Protein AF-A0A7S3JET5-F1 (afdb_monomer_lite)

Radius of gyration: 26.66 Å; chains: 1; bounding box: 55×35×77 Å

Sequence (273 aa):
MTSTRSISLGINAGEMVQSQYISRFSVPYDATFTASIRLKLQDKFDSKLNFPVLVLFFDDDEWIQALHTGDCLKSKSLAKYELNSNLRGDGEWNNWETYEIPHVAKNQVWYVVVSDCAGVTHMAYPQLPYIDVEL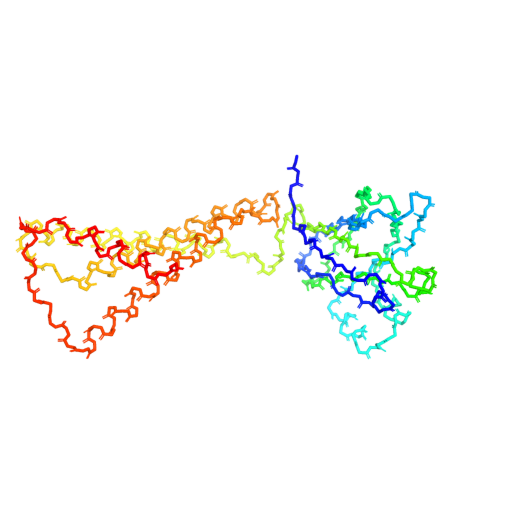HMLNSGSEFSHEEYGVMTLYIILFLVYVYFLATTSYKIIVSALRRDEIENAIVGCVFAIYMELLHIVAQIIHMILYSQNGKGFFLLDLISTVLQMNSQITIVGILILIAFGWEIIDVDFTKDNKFMFLGGAIIVFHTC

InterPro domains:
  IPR019336 GPR180/TMEM145, transmembrane domain [PF10192] (158-272)
  IPR047831 GPR180/TMEM145 [PTHR23252] (20-263)

Foldseek 3Di:
DFAALWQWDFAALLPQLDKAWRDKFKEAAFWKKKKKKKKFAQDQDDQVDKDWKKKFKAKPVLVVVLVVVRARVVNRVSGPDIDTDIYGNGRDIDDIDMDIDHGDRHTIMMIIIMHDNVCCSCVVCVPGGTMTMTMHMDINNWSDGPVCPCVLVVLVVVLVVLVVVLVVLVVVVVVCVVVVHFDFVLSVLLSQLSVLLNLLSVLVNQQVVQCRRNVRRDPVSNVSSVVSNVLSVVSNVVSVVCVVVVVPPDGDPCVPPPPVVVVVVVVSVVVVD

pLDDT: mean 86.75, std 15.63, range [27.48, 98.31]

Organism: NCBI:txid151035

Secondary structure (DSSP, 8-state):
------EEEEE-GGGTTSPEEEEEEEE-TT--EEEEEEEEESS---TT-EEEEEEEEE-HHHHHHHHHH--HHHHHHH-SEEEEEEEETTSPPPPPEEEEE---SS-EEEEEEEE-TT-HHHHH-TT---EEEEEEEEETTB---GGGTTHHHHHHHHHHHHHHHHHHHHHHHHHHHHHTPPPPHHHHHHHHHHHHHHHHHHHHHHHHHHHHHHSS--HHHHHHHHHHHHHHHHHHHHHHHHHHTT-------TTT-TTHHHHHHHHHHHH--

Structure (mmCIF, N/CA/C/O backbone):
data_AF-A0A7S3JET5-F1
#
_entry.id   AF-A0A7S3JET5-F1
#
loop_
_atom_site.group_PDB
_atom_site.id
_atom_site.type_symbol
_atom_site.label_atom_id
_atom_site.label_alt_id
_atom_site.label_comp_id
_atom_site.label_asym_id
_atom_site.label_entity_id
_atom_site.label_seq_id
_atom_site.pdbx_PDB_ins_code
_atom_site.Cartn_x
_atom_site.Cartn_y
_atom_site.Cartn_z
_atom_site.occupancy
_atom_site.B_iso_or_equiv
_atom_site.auth_seq_id
_atom_site.auth_comp_id
_atom_site.auth_asym_id
_atom_site.auth_atom_id
_atom_site.pdbx_PDB_model_num
ATOM 1 N N . MET A 1 1 ? 16.095 10.390 1.174 1.00 29.62 1 MET A N 1
ATOM 2 C CA . MET A 1 1 ? 15.558 9.018 1.278 1.00 29.62 1 MET A CA 1
ATOM 3 C C . MET A 1 1 ? 14.070 9.093 0.985 1.00 29.62 1 MET A C 1
ATOM 5 O O . MET A 1 1 ? 13.286 9.314 1.894 1.00 29.62 1 MET A O 1
ATOM 9 N N . THR A 1 2 ? 13.708 9.031 -0.291 1.00 30.17 2 THR A N 1
ATOM 10 C CA . THR A 1 2 ? 12.323 8.985 -0.770 1.00 30.17 2 THR A CA 1
ATOM 11 C C . THR A 1 2 ? 11.934 7.515 -0.839 1.00 30.17 2 THR A C 1
ATOM 13 O O . THR A 1 2 ? 12.385 6.784 -1.716 1.00 30.17 2 THR A O 1
ATOM 16 N N . SER A 1 3 ? 11.236 7.043 0.190 1.00 27.48 3 SER A N 1
ATOM 17 C CA . SER A 1 3 ? 10.494 5.790 0.082 1.00 27.48 3 SER A CA 1
ATOM 18 C C . SER A 1 3 ? 9.213 6.122 -0.670 1.00 27.48 3 SER A C 1
ATOM 20 O O . SER A 1 3 ? 8.733 7.240 -0.566 1.00 27.48 3 SER A O 1
ATOM 22 N N . THR A 1 4 ? 8.705 5.165 -1.424 1.00 36.84 4 THR A N 1
ATOM 23 C CA . THR A 1 4 ? 7.568 5.261 -2.352 1.00 36.84 4 THR A CA 1
ATOM 24 C C . THR A 1 4 ? 6.850 3.914 -2.307 1.00 36.84 4 THR A C 1
ATOM 26 O O . THR A 1 4 ? 7.380 3.010 -1.653 1.00 36.84 4 THR A O 1
ATOM 29 N N . ARG A 1 5 ? 5.720 3.700 -2.998 1.00 49.38 5 ARG A N 1
ATOM 30 C CA . ARG A 1 5 ? 5.072 2.377 -3.144 1.00 49.38 5 ARG A CA 1
ATOM 31 C C . ARG A 1 5 ? 5.916 1.408 -3.978 1.00 49.38 5 ARG A C 1
ATOM 33 O O . ARG A 1 5 ? 5.483 0.873 -4.985 1.00 49.38 5 ARG A O 1
ATOM 40 N N . SER A 1 6 ? 7.142 1.180 -3.525 1.00 53.44 6 SER A N 1
ATOM 41 C CA . SER A 1 6 ? 8.140 0.270 -4.041 1.00 53.44 6 SER A CA 1
ATOM 42 C C . SER A 1 6 ? 7.686 -1.126 -3.670 1.00 53.44 6 SER A C 1
ATOM 44 O O . SER A 1 6 ? 7.999 -1.687 -2.618 1.00 53.44 6 SER A O 1
ATOM 46 N N . ILE A 1 7 ? 6.859 -1.648 -4.560 1.00 63.88 7 ILE A N 1
ATOM 47 C CA . ILE A 1 7 ? 6.651 -3.074 -4.687 1.00 63.88 7 ILE A CA 1
ATOM 48 C C . ILE A 1 7 ? 7.975 -3.590 -5.223 1.00 63.88 7 ILE A C 1
ATOM 50 O O . ILE A 1 7 ? 8.349 -3.231 -6.333 1.00 63.88 7 ILE A O 1
ATOM 54 N N . SER A 1 8 ? 8.701 -4.328 -4.383 1.00 66.12 8 SER A N 1
ATOM 55 C CA . SER A 1 8 ? 9.851 -5.122 -4.802 1.00 66.12 8 SER A CA 1
ATOM 56 C C . SER A 1 8 ? 9.324 -6.512 -5.097 1.00 66.12 8 SER A C 1
ATOM 58 O O . SER A 1 8 ? 9.022 -7.260 -4.167 1.00 66.12 8 SER A O 1
ATOM 60 N N . LEU A 1 9 ? 9.144 -6.828 -6.374 1.00 76.31 9 LEU A N 1
ATOM 61 C CA . LEU A 1 9 ? 8.771 -8.174 -6.791 1.00 76.31 9 LEU A CA 1
ATOM 62 C C . LEU A 1 9 ? 10.011 -8.854 -7.359 1.00 76.31 9 LEU A C 1
ATOM 64 O O . LEU A 1 9 ? 10.606 -8.325 -8.295 1.00 76.31 9 LEU A O 1
ATOM 68 N N . GLY A 1 10 ? 10.376 -10.003 -6.790 1.00 74.38 10 GLY A N 1
ATOM 69 C CA . GLY A 1 10 ? 11.372 -10.897 -7.365 1.00 74.38 10 GLY A CA 1
ATOM 70 C C . GLY A 1 10 ? 10.721 -11.726 -8.465 1.00 74.38 10 GLY A C 1
ATOM 71 O O . GLY A 1 10 ? 9.940 -12.632 -8.182 1.00 74.38 10 GLY A O 1
ATOM 72 N N . ILE A 1 11 ? 11.019 -11.401 -9.715 1.00 79.38 11 ILE A N 1
ATOM 73 C CA . ILE A 1 11 ? 10.501 -12.092 -10.895 1.00 79.38 11 ILE A CA 1
ATOM 74 C C . ILE A 1 11 ? 11.506 -13.146 -11.338 1.00 79.38 11 ILE A C 1
ATOM 76 O O . ILE A 1 11 ? 12.681 -12.836 -11.526 1.00 79.38 11 ILE A O 1
ATOM 80 N N . ASN A 1 12 ? 11.059 -14.386 -11.545 1.00 79.75 12 ASN A N 1
ATOM 81 C CA . ASN A 1 12 ? 11.912 -15.399 -12.155 1.00 79.75 12 ASN A CA 1
ATOM 82 C C . ASN A 1 12 ? 12.162 -15.020 -13.620 1.00 79.75 12 ASN A C 1
ATOM 84 O O . ASN A 1 12 ? 11.263 -15.115 -14.457 1.00 79.75 12 ASN A O 1
ATOM 88 N N . ALA A 1 13 ? 13.391 -14.616 -13.937 1.00 73.38 13 ALA A N 1
ATOM 89 C CA . ALA A 1 13 ? 13.787 -14.241 -15.288 1.00 73.38 13 ALA A CA 1
ATOM 90 C C . ALA A 1 13 ? 13.574 -15.373 -16.309 1.00 73.38 13 ALA A C 1
ATOM 92 O O . ALA A 1 13 ? 13.287 -15.116 -17.478 1.00 73.38 13 ALA A O 1
ATOM 93 N N . GLY A 1 14 ? 13.648 -16.632 -15.863 1.00 65.81 14 GLY A N 1
ATOM 94 C CA . GLY A 1 14 ? 13.340 -17.798 -16.684 1.00 65.81 14 GLY A CA 1
ATOM 95 C C . GLY A 1 14 ? 11.873 -17.866 -17.127 1.00 65.81 14 GLY A C 1
ATOM 96 O O . GLY A 1 14 ? 11.584 -18.414 -18.183 1.00 65.81 14 GLY A O 1
ATOM 97 N N . GLU A 1 15 ? 10.948 -17.269 -16.379 1.00 74.88 15 GLU A N 1
ATOM 98 C CA . GLU A 1 15 ? 9.509 -17.276 -16.676 1.00 74.88 15 GLU A CA 1
ATOM 99 C C . GLU A 1 15 ? 9.034 -15.985 -17.369 1.00 74.88 15 GLU A C 1
ATOM 101 O O . GLU A 1 15 ? 7.860 -15.861 -17.714 1.00 74.88 15 GLU A O 1
ATOM 106 N N . MET A 1 16 ? 9.934 -15.027 -17.630 1.00 76.81 16 MET A N 1
ATOM 107 C CA . MET A 1 16 ? 9.612 -13.744 -18.284 1.00 76.81 16 MET A CA 1
ATOM 108 C C . MET A 1 16 ? 9.288 -13.841 -19.779 1.00 76.81 16 MET A C 1
ATOM 110 O O . MET A 1 16 ? 8.935 -12.836 -20.399 1.00 76.81 16 MET A O 1
ATOM 114 N N . VAL A 1 17 ? 9.369 -15.043 -20.363 1.00 73.19 17 VAL A N 1
ATOM 115 C CA . VAL A 1 17 ? 8.873 -15.316 -21.725 1.00 73.19 17 VAL A CA 1
ATOM 116 C C . VAL A 1 17 ? 7.386 -14.953 -21.838 1.00 73.19 17 VAL A C 1
ATOM 118 O O . VAL A 1 17 ? 6.901 -14.615 -22.918 1.00 73.19 17 VAL A O 1
ATOM 121 N N . GLN A 1 18 ? 6.666 -14.982 -20.714 1.00 83.50 18 GLN A N 1
ATOM 122 C CA . GLN A 1 18 ? 5.314 -14.458 -20.596 1.00 83.50 18 GLN A CA 1
ATOM 123 C C . GLN A 1 18 ? 5.303 -13.136 -19.827 1.00 83.50 18 GLN A C 1
ATOM 125 O O . GLN A 1 18 ? 6.095 -12.905 -18.915 1.00 83.50 18 GLN A O 1
ATOM 130 N N . SER A 1 19 ? 4.364 -12.271 -20.203 1.00 90.25 19 SER A N 1
ATOM 131 C CA . SER A 1 19 ? 4.021 -11.050 -19.481 1.00 90.25 19 SER A CA 1
ATOM 132 C C . SER A 1 19 ? 3.723 -11.347 -18.008 1.00 90.25 19 SER A C 1
ATOM 134 O O . SER A 1 19 ? 2.747 -12.030 -17.702 1.00 90.25 19 SER A O 1
ATOM 136 N N . GLN A 1 20 ? 4.533 -10.807 -17.098 1.00 92.81 20 GLN A N 1
ATOM 137 C CA . GLN A 1 20 ? 4.330 -10.935 -15.659 1.00 92.81 20 GLN A CA 1
ATOM 138 C C . GLN A 1 20 ? 3.723 -9.662 -15.081 1.00 92.81 20 GLN A C 1
ATOM 140 O O . GLN A 1 20 ? 4.261 -8.564 -15.235 1.00 92.81 20 GLN A O 1
ATOM 145 N N . TYR A 1 21 ? 2.589 -9.820 -14.405 1.00 94.00 21 TYR A N 1
ATOM 146 C CA . TYR A 1 21 ? 1.919 -8.736 -13.700 1.00 94.00 21 TYR A CA 1
ATOM 147 C C . TYR A 1 21 ? 2.745 -8.290 -12.487 1.00 94.00 21 TYR A C 1
ATOM 149 O O . TYR A 1 21 ? 3.114 -9.113 -11.652 1.00 94.00 21 TYR A O 1
ATOM 157 N N . ILE A 1 22 ? 2.999 -6.984 -12.378 1.00 93.31 22 ILE A N 1
ATOM 158 C CA . ILE A 1 22 ? 3.721 -6.393 -11.243 1.00 93.31 22 ILE A CA 1
ATOM 159 C C . ILE A 1 22 ? 2.743 -5.756 -10.267 1.00 93.31 22 ILE A C 1
ATOM 161 O O . ILE A 1 22 ? 2.761 -6.042 -9.072 1.00 93.31 22 ILE A O 1
ATOM 165 N N . SER A 1 23 ? 1.932 -4.824 -10.766 1.00 94.69 23 SER A N 1
ATOM 166 C CA . SER A 1 23 ? 1.066 -4.005 -9.928 1.00 94.69 23 SER A CA 1
ATOM 167 C C . SER A 1 23 ? -0.034 -3.340 -10.740 1.00 94.69 23 SER A C 1
ATOM 169 O O . SER A 1 23 ? 0.020 -3.273 -11.969 1.00 94.69 23 SER A O 1
ATOM 171 N N . ARG A 1 24 ? -1.012 -2.806 -10.014 1.00 95.12 24 ARG A N 1
ATOM 172 C CA . ARG A 1 24 ? -2.073 -1.960 -10.536 1.00 95.12 24 ARG A CA 1
ATOM 173 C C . ARG A 1 24 ? -2.158 -0.665 -9.740 1.00 95.12 24 ARG A C 1
ATOM 175 O O . ARG A 1 24 ? -1.898 -0.648 -8.530 1.00 95.12 24 ARG A O 1
ATOM 182 N N . PHE A 1 25 ? -2.571 0.402 -10.404 1.00 94.88 25 PHE A N 1
ATOM 183 C CA . PHE A 1 25 ? -2.721 1.712 -9.788 1.00 94.88 25 PHE A CA 1
ATOM 184 C C . PHE A 1 25 ? -3.890 2.466 -10.404 1.00 94.88 25 PHE A C 1
ATOM 186 O O . PHE A 1 25 ? -3.983 2.597 -11.621 1.00 94.88 25 PHE A O 1
ATOM 193 N N . SER A 1 26 ? -4.802 2.936 -9.559 1.00 95.31 26 SER A N 1
ATOM 194 C CA . SER A 1 26 ? -5.997 3.641 -10.006 1.00 95.31 26 SER A CA 1
ATOM 195 C C . SER A 1 26 ? -5.738 5.140 -10.018 1.00 95.31 26 SER A C 1
ATOM 197 O O . SER A 1 26 ? -5.200 5.690 -9.057 1.00 95.31 26 SER A O 1
ATOM 199 N N . VAL A 1 27 ? -6.120 5.805 -11.104 1.00 94.50 27 VAL A N 1
ATOM 200 C CA . VAL A 1 27 ? -5.913 7.238 -11.325 1.00 94.50 27 VAL A CA 1
ATOM 201 C C . VAL A 1 27 ? -7.279 7.897 -11.550 1.00 94.50 27 VAL A C 1
ATOM 203 O O . VAL A 1 27 ? -8.071 7.394 -12.356 1.00 94.50 27 VAL A O 1
ATOM 206 N N . PRO A 1 28 ? -7.598 8.995 -10.840 1.00 94.38 28 PRO A N 1
ATOM 207 C CA . PRO A 1 28 ? -8.841 9.719 -11.032 1.00 94.38 28 PRO A CA 1
ATOM 208 C C . PRO A 1 28 ? -8.842 10.500 -12.346 1.00 94.38 28 PRO A C 1
ATOM 210 O O . PRO A 1 28 ? -7.803 10.801 -12.933 1.00 94.38 28 PRO A O 1
ATOM 213 N N . TYR A 1 29 ? -10.043 10.874 -12.769 1.00 93.56 29 TYR A N 1
ATOM 214 C CA . TYR A 1 29 ? -10.284 11.811 -13.852 1.00 93.56 29 TYR A CA 1
ATOM 215 C C . TYR A 1 29 ? -9.488 13.107 -13.649 1.00 93.56 29 TYR A C 1
ATOM 217 O O . TYR A 1 29 ? -9.484 13.669 -12.553 1.00 93.56 29 TYR A O 1
ATOM 225 N N . ASP A 1 30 ? -8.867 13.584 -14.729 1.00 91.31 30 ASP A N 1
ATOM 226 C CA . ASP A 1 30 ? -8.136 14.857 -14.798 1.00 91.31 30 ASP A CA 1
ATOM 227 C C . ASP A 1 30 ? -6.894 14.961 -13.894 1.00 91.31 30 ASP A C 1
ATOM 229 O O . ASP A 1 30 ? -6.390 16.049 -13.621 1.00 91.31 30 ASP A O 1
ATOM 233 N N . ALA A 1 31 ? -6.350 13.825 -13.459 1.00 91.56 31 ALA A N 1
ATOM 234 C CA . ALA A 1 31 ? -5.064 13.790 -12.782 1.00 91.56 31 ALA A CA 1
ATOM 235 C C . ALA A 1 31 ? -3.914 13.413 -13.721 1.00 91.56 31 ALA A C 1
ATOM 237 O O . ALA A 1 31 ? -4.092 12.698 -14.713 1.00 91.56 31 ALA A O 1
ATOM 238 N N . THR A 1 32 ? -2.714 13.878 -13.371 1.00 90.75 32 THR A N 1
ATOM 239 C CA . THR A 1 32 ? -1.470 13.449 -14.008 1.00 90.75 32 THR A CA 1
ATOM 240 C C . THR A 1 32 ? -0.954 12.185 -13.332 1.00 90.75 32 THR A C 1
ATOM 242 O O . THR A 1 32 ? -0.915 12.092 -12.102 1.00 90.75 32 THR A O 1
ATOM 245 N N . PHE A 1 33 ? -0.566 11.198 -14.138 1.00 92.69 33 PHE A N 1
ATOM 246 C CA . PHE A 1 33 ? -0.011 9.942 -13.649 1.00 92.69 33 PHE A CA 1
ATOM 247 C C . PHE A 1 33 ? 1.478 9.887 -13.973 1.00 92.69 33 PHE A C 1
ATOM 249 O O . PHE A 1 33 ? 1.872 9.979 -15.133 1.00 92.69 33 PHE A O 1
ATOM 256 N N . THR A 1 34 ? 2.310 9.730 -12.951 1.00 94.62 34 THR A N 1
ATOM 257 C CA . THR A 1 34 ? 3.756 9.578 -13.122 1.00 94.62 34 THR A CA 1
ATOM 258 C C . THR A 1 34 ? 4.163 8.202 -12.627 1.00 94.62 34 THR A C 1
ATOM 260 O O . THR A 1 34 ? 3.944 7.875 -11.463 1.00 94.62 34 THR A O 1
ATOM 263 N N . ALA A 1 35 ? 4.785 7.406 -13.491 1.00 94.62 35 ALA A N 1
ATOM 264 C CA . ALA A 1 35 ? 5.343 6.109 -13.141 1.00 94.62 35 ALA A CA 1
ATOM 265 C C . ALA A 1 35 ? 6.865 6.163 -13.276 1.00 94.62 35 ALA A C 1
ATOM 267 O O . ALA A 1 35 ? 7.382 6.470 -14.342 1.00 94.62 35 ALA A O 1
ATOM 268 N N . SER A 1 36 ? 7.595 5.872 -12.206 1.00 94.88 36 SER A N 1
ATOM 269 C CA . SER A 1 36 ? 9.041 5.673 -12.241 1.00 94.88 36 SER A CA 1
ATOM 270 C C . SER A 1 36 ? 9.356 4.215 -11.959 1.00 94.88 36 SER A C 1
ATOM 272 O O . SER A 1 36 ? 8.770 3.617 -11.063 1.00 94.88 36 SER A O 1
ATOM 274 N N . ILE A 1 37 ? 10.271 3.622 -12.711 1.00 95.06 37 ILE A N 1
ATOM 275 C CA . ILE A 1 37 ? 10.677 2.234 -12.500 1.00 95.06 37 ILE A CA 1
ATOM 276 C C . ILE A 1 37 ? 12.195 2.128 -12.469 1.00 95.06 37 ILE A C 1
ATOM 278 O O . ILE A 1 37 ? 12.907 2.884 -13.133 1.00 95.06 37 ILE A O 1
ATOM 282 N N . ARG A 1 38 ? 12.693 1.178 -11.685 1.00 95.50 38 ARG A N 1
ATOM 283 C CA . ARG A 1 38 ? 14.069 0.698 -11.772 1.00 95.50 38 ARG A CA 1
ATOM 284 C C . ARG A 1 38 ? 14.103 -0.806 -11.569 1.00 95.50 38 ARG A C 1
ATOM 286 O O . ARG A 1 38 ? 13.238 -1.384 -10.914 1.00 95.50 38 ARG A O 1
ATOM 293 N N . LEU A 1 39 ? 15.125 -1.425 -12.134 1.00 95.19 39 LEU A N 1
ATOM 294 C CA . LEU A 1 39 ? 15.312 -2.868 -12.130 1.00 95.19 39 LEU A CA 1
ATOM 295 C C . LEU A 1 39 ? 16.684 -3.192 -11.541 1.00 95.19 39 LEU A C 1
ATOM 297 O O . LEU A 1 39 ? 17.621 -2.396 -11.673 1.00 95.19 39 LEU A O 1
ATOM 301 N N . LYS A 1 40 ? 16.794 -4.357 -10.908 1.00 94.56 40 LYS A N 1
ATOM 302 C CA . LYS A 1 40 ? 18.042 -4.913 -10.387 1.00 94.56 40 LYS A CA 1
ATOM 303 C C . LYS A 1 40 ? 18.000 -6.436 -10.474 1.00 94.56 40 LYS A C 1
ATOM 305 O O . LYS A 1 40 ? 16.961 -7.037 -10.239 1.00 94.56 40 LYS A O 1
ATOM 310 N N . LEU A 1 41 ? 19.129 -7.078 -10.761 1.00 93.62 41 LEU A N 1
ATOM 311 C CA . LEU A 1 41 ? 19.265 -8.522 -10.545 1.00 93.62 41 LEU A CA 1
ATOM 312 C C . LEU A 1 41 ? 19.556 -8.805 -9.071 1.00 93.62 41 LEU A C 1
ATOM 314 O O . LEU A 1 41 ? 20.409 -8.146 -8.469 1.00 93.62 41 LEU A O 1
ATOM 318 N N . GLN A 1 42 ? 18.861 -9.789 -8.501 1.00 91.31 42 GLN A N 1
ATOM 319 C CA . GLN A 1 42 ? 19.022 -10.173 -7.099 1.00 91.31 42 GLN A CA 1
ATOM 320 C C . GLN A 1 42 ? 20.480 -10.556 -6.802 1.00 91.31 42 GLN A C 1
ATOM 322 O O . GLN A 1 42 ? 21.064 -10.050 -5.840 1.00 91.31 42 GLN A O 1
ATOM 327 N N . ASP A 1 43 ? 21.071 -11.356 -7.694 1.00 92.44 43 ASP A N 1
ATOM 328 C CA . ASP A 1 43 ? 22.467 -11.781 -7.653 1.00 92.44 43 ASP A CA 1
ATOM 329 C C . ASP A 1 43 ? 23.250 -11.247 -8.856 1.00 92.44 43 ASP A C 1
ATOM 331 O O . ASP A 1 43 ? 22.754 -11.177 -9.984 1.00 92.44 43 ASP A O 1
ATOM 335 N N . LYS A 1 44 ? 24.519 -10.901 -8.624 1.00 93.06 44 LYS A N 1
ATOM 336 C CA . LYS A 1 44 ? 25.437 -10.491 -9.690 1.00 93.06 44 LYS A CA 1
ATOM 337 C C . LYS A 1 44 ? 25.680 -11.656 -10.650 1.00 93.06 44 LYS A C 1
ATOM 339 O O . LYS A 1 44 ? 26.084 -12.733 -10.217 1.00 93.06 44 LYS A O 1
ATOM 344 N N . PHE A 1 45 ? 25.517 -11.406 -11.948 1.00 90.75 45 PHE A N 1
ATOM 345 C CA . PHE A 1 45 ? 25.704 -12.408 -12.996 1.00 90.75 45 PHE A CA 1
ATOM 346 C C . PHE A 1 45 ? 26.955 -12.108 -13.838 1.00 90.75 45 PHE A C 1
ATOM 348 O O . PHE A 1 45 ? 28.016 -12.682 -13.601 1.00 90.75 45 PHE A O 1
ATOM 355 N N . ASP A 1 46 ? 26.879 -11.145 -14.759 1.00 92.81 46 ASP A N 1
ATOM 356 C CA . ASP A 1 46 ? 28.025 -10.621 -15.510 1.00 92.81 46 ASP A CA 1
ATOM 357 C C . ASP A 1 46 ? 27.845 -9.120 -15.739 1.00 92.81 46 ASP A C 1
ATOM 359 O O . ASP A 1 46 ? 26.946 -8.679 -16.449 1.00 92.81 46 ASP A O 1
ATOM 363 N N . SER A 1 47 ? 28.754 -8.324 -15.178 1.00 91.88 47 SER A N 1
ATOM 364 C CA . SER A 1 47 ? 28.745 -6.859 -15.267 1.00 91.88 47 SER A CA 1
ATOM 365 C C . SER A 1 47 ? 28.792 -6.287 -16.687 1.00 91.88 47 SER A C 1
ATOM 367 O O . SER A 1 47 ? 28.531 -5.102 -16.863 1.00 91.88 47 SER A O 1
ATOM 369 N N . LYS A 1 48 ? 29.173 -7.081 -17.696 1.00 92.69 48 LYS A N 1
ATOM 370 C CA . LYS A 1 48 ? 29.224 -6.628 -19.094 1.00 92.69 48 LYS A CA 1
ATOM 371 C C . LYS A 1 48 ? 27.914 -6.846 -19.845 1.00 92.69 48 LYS A C 1
ATOM 373 O O . LYS A 1 48 ? 27.770 -6.328 -20.952 1.00 92.69 48 LYS A O 1
ATOM 378 N N . LEU A 1 49 ? 26.993 -7.624 -19.281 1.00 90.69 49 LEU A N 1
ATOM 379 C CA . LEU A 1 49 ? 25.729 -7.946 -19.922 1.00 90.69 49 LEU A CA 1
ATOM 380 C C . LEU A 1 49 ? 24.670 -6.895 -19.603 1.00 90.69 49 LEU A C 1
ATOM 382 O O . LEU A 1 49 ? 24.529 -6.459 -18.461 1.00 90.69 49 LEU A O 1
ATOM 386 N N . ASN A 1 50 ? 23.914 -6.531 -20.637 1.00 92.00 50 ASN A N 1
ATOM 387 C CA . ASN A 1 50 ? 22.724 -5.699 -20.545 1.00 92.00 50 ASN A CA 1
ATOM 388 C C . ASN A 1 50 ? 21.579 -6.432 -21.242 1.00 92.00 50 ASN A C 1
ATOM 390 O O . ASN A 1 50 ? 21.718 -6.816 -22.407 1.00 92.00 50 ASN A O 1
ATOM 394 N N . PHE A 1 51 ? 20.467 -6.618 -20.540 1.00 88.75 51 PHE A N 1
ATOM 395 C CA . PHE A 1 51 ? 19.294 -7.321 -21.052 1.00 88.75 51 PHE A CA 1
ATOM 396 C C . PHE A 1 51 ? 18.174 -6.310 -21.307 1.00 88.75 51 PHE A C 1
ATOM 398 O O . PHE A 1 51 ? 17.834 -5.557 -20.392 1.00 88.75 51 PHE A O 1
ATOM 405 N N . PRO A 1 52 ? 17.596 -6.254 -22.516 1.00 91.75 52 PRO A N 1
ATOM 406 C CA . PRO A 1 52 ? 16.432 -5.418 -22.753 1.00 91.75 52 PRO A CA 1
ATOM 407 C C . PRO A 1 52 ? 15.226 -6.023 -22.027 1.00 91.75 52 PRO A C 1
ATOM 409 O O . PRO A 1 52 ? 14.849 -7.166 -22.277 1.00 91.75 52 PRO A O 1
ATOM 412 N N . VAL A 1 53 ? 14.620 -5.250 -21.132 1.00 93.06 53 VAL A N 1
ATOM 413 C CA . VAL A 1 53 ? 13.393 -5.597 -20.416 1.00 93.06 53 VAL A CA 1
ATOM 414 C C . VAL A 1 53 ? 12.303 -4.623 -20.838 1.00 93.06 53 VAL A C 1
ATOM 416 O O . VAL A 1 53 ? 12.487 -3.405 -20.796 1.00 93.06 53 VAL A O 1
ATOM 419 N N . LEU A 1 54 ? 11.160 -5.166 -21.249 1.00 95.25 54 LEU A N 1
ATOM 420 C CA . LEU A 1 54 ? 10.028 -4.378 -21.708 1.00 95.25 54 LEU A CA 1
ATOM 421 C C . LEU A 1 54 ? 8.993 -4.251 -20.594 1.00 95.25 54 LEU A C 1
ATOM 423 O O . LEU A 1 54 ? 8.407 -5.244 -20.158 1.00 95.25 54 LEU A O 1
ATOM 427 N N . VAL A 1 55 ? 8.749 -3.018 -20.166 1.00 95.75 55 VAL A N 1
ATOM 428 C CA . VAL A 1 55 ? 7.693 -2.661 -19.220 1.00 95.75 55 VAL A CA 1
ATOM 429 C C . VAL A 1 55 ? 6.508 -2.134 -20.024 1.00 95.75 55 VAL A C 1
ATOM 431 O O . VAL A 1 55 ? 6.653 -1.221 -20.836 1.00 95.75 55 VAL A O 1
ATOM 434 N N . LEU A 1 56 ? 5.342 -2.726 -19.815 1.00 96.69 56 LEU A N 1
ATOM 435 C CA . LEU A 1 56 ? 4.110 -2.434 -20.534 1.00 96.69 56 LEU A CA 1
ATOM 436 C C . LEU A 1 56 ? 3.076 -1.861 -19.569 1.00 96.69 56 LEU A C 1
ATOM 438 O O . LEU A 1 56 ? 2.889 -2.391 -18.470 1.00 96.69 56 LEU A O 1
ATOM 442 N N . PHE A 1 57 ? 2.395 -0.803 -20.003 1.00 96.56 57 PHE A N 1
ATOM 443 C CA . PHE A 1 57 ? 1.285 -0.192 -19.280 1.00 96.56 57 PHE A CA 1
ATOM 444 C C . PHE A 1 57 ? -0.007 -0.399 -20.063 1.00 96.56 57 PHE A C 1
ATOM 446 O O . PHE A 1 57 ? -0.122 0.024 -21.217 1.00 96.56 57 PHE A O 1
ATOM 453 N N . PHE A 1 58 ? -0.981 -1.014 -19.406 1.00 96.81 58 PHE A N 1
ATOM 454 C CA . PHE A 1 58 ? -2.310 -1.269 -19.947 1.00 96.81 58 PHE A CA 1
ATOM 455 C C . PHE A 1 58 ? -3.346 -0.468 -19.175 1.00 96.81 58 PHE A C 1
ATOM 457 O O . PHE A 1 58 ? -3.227 -0.329 -17.955 1.00 96.81 58 PHE A O 1
ATOM 464 N N . ASP A 1 59 ? -4.373 0.018 -19.866 1.00 95.75 59 ASP A N 1
ATOM 465 C CA . ASP A 1 59 ? -5.601 0.414 -19.182 1.00 95.75 59 ASP A CA 1
ATOM 466 C C . ASP A 1 59 ? -6.490 -0.810 -18.885 1.00 95.75 59 ASP A C 1
ATOM 468 O O . ASP A 1 59 ? -6.159 -1.942 -19.239 1.00 95.75 59 ASP A O 1
ATOM 472 N N . ASP A 1 60 ? -7.613 -0.593 -18.202 1.00 94.94 60 ASP A N 1
ATOM 473 C CA . ASP A 1 60 ? -8.513 -1.670 -17.770 1.00 94.94 60 ASP A CA 1
ATOM 474 C C . ASP A 1 60 ? -9.142 -2.455 -18.935 1.00 94.94 60 ASP A C 1
ATOM 476 O O . ASP A 1 60 ? -9.244 -3.682 -18.883 1.00 94.94 60 ASP A O 1
ATOM 480 N N . ASP A 1 61 ? -9.501 -1.770 -20.023 1.00 95.75 61 ASP A N 1
ATOM 481 C CA . ASP A 1 61 ? -10.168 -2.379 -21.177 1.00 95.75 61 ASP A CA 1
ATOM 482 C C . ASP A 1 61 ? -9.177 -3.229 -22.003 1.00 95.75 61 ASP A C 1
ATOM 484 O O . ASP A 1 61 ? -9.506 -4.320 -22.486 1.00 95.75 61 ASP A O 1
ATOM 488 N N . GLU A 1 62 ? -7.947 -2.741 -22.169 1.00 96.88 62 GLU A N 1
ATOM 489 C CA . GLU A 1 62 ? -6.870 -3.407 -22.906 1.00 96.88 62 GLU A CA 1
ATOM 490 C C . GLU A 1 62 ? -6.221 -4.527 -22.096 1.00 96.88 62 GLU A C 1
ATOM 492 O O . GLU A 1 62 ? -5.864 -5.562 -22.662 1.00 96.88 62 GLU A O 1
ATOM 497 N N . TRP A 1 63 ? -6.113 -4.375 -20.773 1.00 96.38 63 TRP A N 1
ATOM 498 C CA . TRP A 1 63 ? -5.553 -5.405 -19.901 1.00 96.38 63 TRP A CA 1
ATOM 499 C C . TRP A 1 63 ? -6.359 -6.705 -19.964 1.00 96.38 63 TRP A C 1
ATOM 501 O O . TRP A 1 63 ? -5.794 -7.793 -20.107 1.00 96.38 63 TRP A O 1
ATOM 511 N N . ILE A 1 64 ? -7.691 -6.604 -19.945 1.00 96.19 64 ILE A N 1
ATOM 512 C CA . ILE A 1 64 ? -8.573 -7.767 -20.090 1.00 96.19 64 ILE A CA 1
ATOM 513 C C . ILE A 1 64 ? -8.342 -8.450 -21.447 1.00 96.19 64 ILE A C 1
ATOM 515 O O . ILE A 1 64 ? -8.324 -9.678 -21.528 1.00 96.19 64 ILE A O 1
ATOM 519 N N . GLN A 1 65 ? -8.127 -7.691 -22.523 1.00 96.94 65 GLN A N 1
ATOM 520 C CA . GLN A 1 65 ? -7.840 -8.255 -23.849 1.00 96.94 65 GLN A CA 1
ATOM 521 C C . GLN A 1 65 ? -6.455 -8.914 -23.909 1.00 96.94 65 GLN A C 1
ATOM 523 O O . GLN A 1 65 ? -6.308 -10.006 -24.468 1.00 96.94 65 GLN A O 1
ATOM 528 N N . ALA A 1 66 ? -5.452 -8.292 -23.290 1.00 96.38 66 ALA A N 1
ATOM 529 C CA . ALA A 1 66 ? -4.094 -8.812 -23.194 1.00 96.38 66 ALA A CA 1
ATOM 530 C C . ALA A 1 66 ? -4.059 -10.165 -22.464 1.00 96.38 66 ALA A C 1
ATOM 532 O O . ALA A 1 66 ? -3.461 -11.118 -22.971 1.00 96.38 66 ALA A O 1
ATOM 533 N N . LEU A 1 67 ? -4.786 -10.290 -21.345 1.00 94.62 67 LEU A N 1
ATOM 534 C CA . LEU A 1 67 ? -4.923 -11.538 -20.585 1.00 94.62 67 LEU A CA 1
ATOM 535 C C . LEU A 1 67 ? -5.500 -12.689 -21.421 1.00 94.62 67 LEU A C 1
ATOM 537 O O . LEU A 1 67 ? -5.007 -13.813 -21.348 1.00 94.62 67 LEU A O 1
ATOM 541 N N . HIS A 1 68 ? -6.520 -12.420 -22.240 1.00 95.62 68 HIS A N 1
ATOM 542 C CA . HIS A 1 68 ? -7.147 -13.449 -23.078 1.00 95.62 68 HIS A CA 1
ATOM 543 C C . HIS A 1 68 ? -6.300 -13.860 -24.283 1.00 95.62 68 HIS A C 1
ATOM 545 O O . HIS A 1 68 ? -6.514 -14.929 -24.855 1.00 95.62 68 HIS A O 1
ATOM 551 N N . THR A 1 69 ? -5.358 -13.016 -24.699 1.00 95.19 69 THR A N 1
ATOM 552 C CA . THR A 1 69 ? -4.607 -13.246 -25.930 1.00 95.19 69 THR A CA 1
ATOM 553 C C . THR A 1 69 ? -3.551 -14.345 -25.775 1.00 95.19 69 THR A C 1
ATOM 555 O O . THR A 1 69 ? -3.297 -15.080 -26.729 1.00 95.19 69 THR A O 1
ATOM 558 N N . GLY A 1 70 ? -2.929 -14.464 -24.595 1.00 89.06 70 GLY A N 1
ATOM 559 C CA . GLY A 1 70 ? -1.918 -15.488 -24.281 1.00 89.06 70 GLY A CA 1
ATOM 560 C C . GLY A 1 70 ? -0.588 -15.384 -25.051 1.00 89.06 70 GLY A C 1
ATOM 561 O O . GLY A 1 70 ? 0.330 -16.155 -24.789 1.00 89.06 70 GLY A O 1
ATOM 562 N N . ASP A 1 71 ? -0.467 -14.440 -25.987 1.00 94.00 71 ASP A N 1
ATOM 563 C CA . ASP A 1 71 ? 0.717 -14.188 -26.816 1.00 94.00 71 ASP A CA 1
ATOM 564 C C . ASP A 1 71 ? 1.342 -12.841 -26.429 1.00 94.00 71 ASP A C 1
ATOM 566 O O . ASP A 1 71 ? 0.680 -11.801 -26.495 1.00 94.00 71 ASP A O 1
ATOM 570 N N . CYS A 1 72 ? 2.622 -12.859 -26.046 1.00 93.75 72 CYS A N 1
ATOM 571 C CA . CYS A 1 72 ? 3.351 -11.679 -25.580 1.00 93.75 72 CYS A CA 1
ATOM 572 C C . CYS A 1 72 ? 3.415 -10.579 -26.645 1.00 93.75 72 CYS A C 1
ATOM 574 O O . CYS A 1 72 ? 3.214 -9.412 -26.326 1.00 93.75 72 CYS A O 1
ATOM 576 N N . LEU A 1 73 ? 3.635 -10.919 -27.921 1.00 95.38 73 LEU A N 1
ATOM 577 C CA . LEU A 1 73 ? 3.765 -9.910 -28.981 1.00 95.38 73 LEU A CA 1
ATOM 578 C C . LEU A 1 73 ? 2.435 -9.217 -29.280 1.00 95.38 73 LEU A C 1
ATOM 580 O O . LEU A 1 73 ? 2.400 -8.017 -29.554 1.00 95.38 73 LEU A O 1
ATOM 584 N N . LYS A 1 74 ? 1.331 -9.959 -29.197 1.00 95.75 74 LYS A N 1
ATOM 585 C CA . LYS A 1 74 ? -0.005 -9.377 -29.335 1.00 95.75 74 LYS A CA 1
ATOM 586 C C . LYS A 1 74 ? -0.394 -8.572 -28.097 1.00 95.75 74 LYS A C 1
ATOM 588 O O . LYS A 1 74 ? -0.917 -7.477 -28.251 1.00 95.75 74 LYS A O 1
ATOM 593 N N . SER A 1 75 ? -0.082 -9.068 -26.898 1.00 95.75 75 SER A N 1
ATOM 594 C CA . SER A 1 75 ? -0.238 -8.320 -25.644 1.00 95.75 75 SER A CA 1
ATOM 595 C C . SER A 1 75 ? 0.517 -6.991 -25.712 1.00 95.75 75 SER A C 1
ATOM 597 O O . SER A 1 75 ? -0.071 -5.938 -25.503 1.00 95.75 75 SER A O 1
ATOM 599 N N . LYS A 1 76 ? 1.776 -7.012 -26.162 1.00 96.56 76 LYS A N 1
ATOM 600 C CA . LYS A 1 76 ? 2.572 -5.811 -26.430 1.00 96.56 76 LYS A CA 1
ATOM 601 C C . LYS A 1 76 ? 1.837 -4.816 -27.335 1.00 96.56 76 LYS A C 1
ATOM 603 O O . LYS A 1 76 ? 1.773 -3.644 -27.002 1.00 96.56 76 LYS A O 1
ATOM 608 N N . SER A 1 77 ? 1.231 -5.276 -28.434 1.00 97.00 77 SER A N 1
ATOM 609 C CA . SER A 1 77 ? 0.499 -4.388 -29.354 1.00 97.00 77 SER A CA 1
ATOM 610 C C . SER A 1 77 ? -0.769 -3.748 -28.771 1.00 97.00 77 SER A C 1
ATOM 612 O O . SER A 1 77 ? -1.279 -2.794 -29.353 1.00 97.00 77 SER A O 1
ATOM 614 N N . LEU A 1 78 ? -1.279 -4.275 -27.654 1.00 97.31 78 LEU A N 1
ATOM 615 C CA . LEU A 1 78 ? -2.422 -3.726 -26.925 1.00 97.31 78 LEU A CA 1
ATOM 616 C C . LEU A 1 78 ? -2.004 -2.735 -25.830 1.00 97.31 78 LEU A C 1
ATOM 618 O O . LEU A 1 78 ? -2.869 -2.066 -25.285 1.00 97.31 78 LEU A O 1
ATOM 622 N N . ALA A 1 79 ? -0.717 -2.650 -25.479 1.00 97.12 79 ALA A N 1
ATOM 623 C CA . ALA A 1 79 ? -0.252 -1.736 -24.442 1.00 97.12 79 ALA A CA 1
ATOM 624 C C . ALA A 1 79 ? -0.311 -0.282 -24.931 1.00 97.12 79 ALA A C 1
ATOM 626 O O . ALA A 1 79 ? 0.148 0.028 -26.033 1.00 97.12 79 ALA A O 1
ATOM 627 N N . LYS A 1 80 ? -0.802 0.640 -24.092 1.00 95.75 80 LYS A N 1
ATOM 628 C CA . LYS A 1 80 ? -0.787 2.079 -24.423 1.00 95.75 80 LYS A CA 1
ATOM 629 C C . LYS A 1 80 ? 0.607 2.656 -24.424 1.00 95.75 80 LYS A C 1
ATOM 631 O O . LYS A 1 80 ? 0.917 3.534 -25.228 1.00 95.75 80 LYS A O 1
ATOM 636 N N . TYR A 1 81 ? 1.414 2.202 -23.472 1.00 95.56 81 TYR A N 1
ATOM 637 C CA . TYR A 1 81 ? 2.756 2.708 -23.266 1.00 95.56 81 TYR A CA 1
ATOM 638 C C . TYR A 1 81 ? 3.734 1.561 -23.086 1.00 95.56 81 TYR A C 1
ATOM 640 O O . TYR A 1 81 ? 3.465 0.573 -22.399 1.00 95.56 81 TYR A O 1
ATOM 648 N N . GLU A 1 82 ? 4.893 1.743 -23.703 1.00 95.62 82 GLU A N 1
ATOM 649 C CA . GLU A 1 82 ? 6.007 0.815 -23.675 1.00 95.62 82 GLU A CA 1
ATOM 650 C C . GLU A 1 82 ? 7.238 1.546 -23.149 1.00 95.62 82 GLU A C 1
ATOM 652 O O . GLU A 1 82 ? 7.603 2.612 -23.652 1.00 95.62 82 GLU A O 1
ATOM 657 N N . LEU A 1 83 ? 7.907 0.948 -22.172 1.00 94.81 83 LEU A N 1
ATOM 658 C CA . LEU A 1 83 ? 9.179 1.428 -21.663 1.00 94.81 83 LEU A CA 1
ATOM 659 C C . LEU A 1 83 ? 10.224 0.326 -21.823 1.00 94.81 83 LEU A C 1
ATOM 661 O O . LEU A 1 83 ? 10.095 -0.772 -21.284 1.00 94.81 83 LEU A O 1
ATOM 665 N N . ASN A 1 84 ? 11.256 0.633 -22.604 1.00 94.50 84 ASN A N 1
ATOM 666 C CA . ASN A 1 84 ? 12.389 -0.255 -22.818 1.00 94.50 84 ASN A CA 1
ATOM 667 C C . ASN A 1 84 ? 13.475 0.104 -21.805 1.00 94.50 84 ASN A C 1
ATOM 669 O O . ASN A 1 84 ? 14.191 1.084 -22.009 1.00 94.50 84 ASN A O 1
ATOM 673 N N . SER A 1 85 ? 13.602 -0.696 -20.750 1.00 93.62 85 SER A N 1
ATOM 674 C CA . SER A 1 85 ? 14.676 -0.546 -19.770 1.00 93.62 85 SER A CA 1
ATOM 675 C C . SER A 1 85 ? 15.772 -1.576 -20.029 1.00 93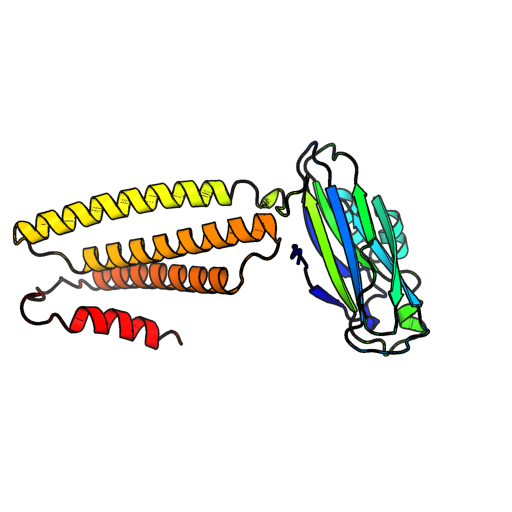.62 85 SER A C 1
ATOM 677 O O . SER A 1 85 ? 15.510 -2.685 -20.490 1.00 93.62 85 SER A O 1
ATOM 679 N N . ASN A 1 86 ? 17.023 -1.225 -19.739 1.00 92.94 86 ASN A N 1
ATOM 680 C CA . ASN A 1 86 ? 18.157 -2.137 -19.891 1.00 92.94 86 ASN A CA 1
ATOM 681 C C . ASN A 1 86 ? 18.607 -2.638 -18.524 1.00 92.94 86 ASN A C 1
ATOM 683 O O . ASN A 1 86 ? 19.249 -1.907 -17.776 1.00 92.94 86 ASN A O 1
ATOM 687 N N . LEU A 1 87 ? 18.311 -3.890 -18.200 1.00 93.12 87 LEU A N 1
ATOM 688 C CA . LEU A 1 87 ? 18.746 -4.533 -16.968 1.00 93.12 87 LEU A CA 1
ATOM 689 C C . LEU A 1 87 ? 20.253 -4.815 -17.010 1.00 93.12 87 LEU A C 1
ATOM 691 O O . LEU A 1 87 ? 20.725 -5.534 -17.890 1.00 93.12 87 LEU A O 1
ATOM 695 N N . ARG A 1 88 ? 21.001 -4.276 -16.045 1.00 94.69 88 ARG A N 1
ATOM 696 C CA . ARG A 1 88 ? 22.447 -4.495 -15.917 1.00 94.69 88 ARG A CA 1
ATOM 697 C C . ARG A 1 88 ? 22.743 -5.803 -15.187 1.00 94.69 88 ARG A C 1
ATOM 699 O O . ARG A 1 88 ? 22.151 -6.097 -14.153 1.00 94.69 88 ARG A O 1
ATOM 706 N N . GLY A 1 89 ? 23.707 -6.569 -15.696 1.00 93.12 89 GLY A N 1
ATOM 707 C CA . GLY A 1 89 ? 24.156 -7.842 -15.121 1.00 93.12 89 GLY A CA 1
ATOM 708 C C . GLY A 1 89 ? 25.039 -7.738 -13.867 1.00 93.12 89 GLY A C 1
ATOM 709 O O . GLY A 1 89 ? 25.481 -8.758 -13.336 1.00 93.12 89 GLY A O 1
ATOM 710 N N . ASP A 1 90 ? 25.335 -6.527 -13.390 1.00 94.62 90 ASP A N 1
ATOM 711 C CA . ASP A 1 90 ? 26.202 -6.280 -12.231 1.00 94.62 90 ASP A CA 1
ATOM 712 C C . ASP A 1 90 ? 25.511 -6.459 -10.872 1.00 94.62 90 ASP A C 1
ATOM 714 O O . ASP A 1 90 ? 26.207 -6.550 -9.859 1.00 94.62 90 ASP A O 1
ATOM 718 N N . GLY A 1 91 ? 24.179 -6.563 -10.858 1.00 93.00 91 GLY A N 1
ATOM 719 C CA . GLY A 1 91 ? 23.390 -6.649 -9.631 1.00 93.00 91 GLY A CA 1
ATOM 720 C C . GLY A 1 91 ? 23.254 -5.305 -8.914 1.00 93.00 91 GLY A C 1
ATOM 721 O O . GLY A 1 91 ? 22.971 -5.283 -7.719 1.00 93.00 91 GLY A O 1
ATOM 722 N N . GLU A 1 92 ? 23.468 -4.179 -9.594 1.00 95.44 92 GLU A N 1
ATOM 723 C CA . GLU A 1 92 ? 23.158 -2.852 -9.061 1.00 95.44 92 GLU A CA 1
ATOM 724 C C . GLU A 1 92 ? 21.792 -2.364 -9.561 1.00 95.44 92 GLU A C 1
ATOM 726 O O . GLU A 1 92 ? 21.254 -2.844 -10.558 1.00 95.44 92 GLU A O 1
ATOM 731 N N . TRP A 1 93 ? 21.201 -1.409 -8.841 1.00 95.31 93 TRP A N 1
ATOM 732 C CA . TRP A 1 93 ? 19.973 -0.758 -9.289 1.00 95.31 93 TRP A CA 1
ATOM 733 C C . TRP A 1 93 ? 20.249 0.139 -10.491 1.00 95.31 93 TRP A C 1
ATOM 735 O O . TRP A 1 93 ? 21.158 0.972 -10.462 1.00 95.31 93 TRP A O 1
ATOM 745 N N . ASN A 1 94 ? 19.399 0.030 -11.507 1.00 95.06 94 ASN A N 1
ATOM 746 C CA . ASN A 1 94 ? 19.361 1.008 -12.582 1.00 95.06 94 ASN A CA 1
ATOM 747 C C . ASN A 1 94 ? 18.940 2.395 -12.076 1.00 95.06 94 ASN A C 1
ATOM 749 O O . ASN A 1 94 ? 18.322 2.550 -11.015 1.00 95.06 94 ASN A O 1
ATOM 753 N N . ASN A 1 95 ? 19.261 3.415 -12.875 1.00 95.69 95 ASN A N 1
ATOM 754 C CA . ASN A 1 95 ? 18.708 4.747 -12.671 1.00 95.69 95 ASN A CA 1
ATOM 755 C C . ASN A 1 95 ? 17.186 4.704 -12.823 1.00 95.69 95 ASN A C 1
ATOM 757 O O . ASN A 1 95 ? 16.651 3.882 -13.562 1.00 95.69 95 ASN A O 1
ATOM 761 N N . TRP A 1 96 ? 16.507 5.614 -12.131 1.00 94.81 96 TRP A N 1
ATOM 762 C CA . TRP A 1 96 ? 15.071 5.790 -12.284 1.00 94.81 96 TRP A CA 1
ATOM 763 C C . TRP A 1 96 ? 14.731 6.195 -13.715 1.00 94.81 96 TRP A C 1
ATOM 765 O O . TRP A 1 96 ? 15.222 7.210 -14.210 1.00 94.81 96 TRP A O 1
ATOM 775 N N . GLU A 1 97 ? 13.872 5.409 -14.353 1.00 95.19 97 GLU A N 1
ATOM 776 C CA . GLU A 1 97 ? 13.229 5.767 -15.610 1.00 95.19 97 GLU A CA 1
ATOM 777 C C . GLU A 1 97 ? 11.822 6.258 -15.284 1.00 95.19 97 GLU A C 1
ATOM 779 O O . GLU A 1 97 ? 10.978 5.481 -14.840 1.00 95.19 97 GLU A O 1
ATOM 784 N N . THR A 1 98 ? 11.594 7.562 -15.442 1.00 94.44 98 THR A N 1
ATOM 785 C CA . THR A 1 98 ? 10.320 8.219 -15.133 1.00 94.44 98 THR A CA 1
ATOM 786 C C . THR A 1 98 ? 9.536 8.463 -16.413 1.00 94.44 98 THR A C 1
ATOM 788 O O . THR A 1 98 ? 10.065 9.003 -17.385 1.00 94.44 98 THR A O 1
ATOM 791 N N . TYR A 1 99 ? 8.261 8.099 -16.388 1.00 91.50 99 TYR A N 1
ATOM 792 C CA . TYR A 1 99 ? 7.314 8.302 -17.465 1.00 91.50 99 TYR A CA 1
ATOM 793 C C . TYR A 1 99 ? 6.096 9.071 -16.955 1.00 91.50 99 TYR A C 1
ATOM 795 O O . TYR A 1 99 ? 5.503 8.720 -15.934 1.00 91.50 99 TYR A O 1
ATOM 803 N N . GLU A 1 100 ? 5.731 10.131 -17.669 1.00 92.62 100 GLU A N 1
ATOM 804 C CA . GLU A 1 100 ? 4.551 10.939 -17.377 1.00 92.62 100 GLU A CA 1
ATOM 805 C C . GLU A 1 100 ? 3.458 10.605 -18.388 1.00 92.62 100 GLU A C 1
ATOM 807 O O . GLU A 1 100 ? 3.598 10.838 -19.589 1.00 92.62 100 GLU A O 1
ATOM 812 N N . ILE A 1 101 ? 2.363 10.044 -17.886 1.00 88.00 101 ILE A N 1
ATOM 813 C CA . ILE A 1 101 ? 1.166 9.761 -18.662 1.00 88.00 101 ILE A CA 1
ATOM 814 C C . ILE A 1 101 ? 0.252 10.989 -18.547 1.00 88.00 101 ILE A C 1
ATOM 816 O O . ILE A 1 101 ? -0.143 11.362 -17.434 1.00 88.00 101 ILE A O 1
ATOM 820 N N . PRO A 1 102 ? -0.057 11.658 -19.676 1.00 86.62 102 PRO A N 1
ATOM 821 C CA . PRO A 1 102 ? -0.870 12.867 -19.675 1.00 86.62 102 PRO A CA 1
ATOM 822 C C . PRO A 1 102 ? -2.305 12.584 -19.206 1.00 86.62 102 PRO A C 1
ATOM 824 O O . PRO A 1 102 ? -2.751 11.438 -19.203 1.00 86.62 102 PRO A O 1
ATOM 827 N N . HIS A 1 103 ? -3.009 13.658 -18.828 1.00 81.94 103 HIS A N 1
ATOM 828 C CA . HIS A 1 103 ? -4.345 13.664 -18.216 1.00 81.94 103 HIS A CA 1
ATOM 829 C C . HIS A 1 103 ? -5.261 12.513 -18.655 1.00 81.94 103 HIS A C 1
ATOM 831 O O . HIS A 1 103 ? -5.586 12.355 -19.836 1.00 81.94 103 HIS A O 1
ATOM 837 N N . VAL A 1 104 ? -5.732 11.747 -17.669 1.00 81.12 104 VAL A N 1
ATOM 838 C CA . VAL A 1 104 ? -6.632 10.616 -17.897 1.00 81.12 104 VAL A CA 1
ATOM 839 C C . VAL A 1 104 ? -8.078 11.118 -18.013 1.00 81.12 104 VAL A C 1
ATOM 841 O O . VAL A 1 104 ? -8.626 11.724 -17.094 1.00 81.12 104 VAL A O 1
ATOM 844 N N . ALA A 1 105 ? -8.720 10.851 -19.156 1.00 88.19 105 ALA A N 1
ATOM 845 C CA . ALA A 1 105 ? -10.060 11.359 -19.485 1.00 88.19 105 ALA A CA 1
ATOM 846 C C . ALA A 1 105 ? -11.229 10.660 -18.754 1.00 88.19 105 ALA A C 1
ATOM 848 O O . ALA A 1 105 ? -12.377 11.077 -18.891 1.00 88.19 105 ALA A O 1
ATOM 849 N N . LYS A 1 106 ? -10.972 9.586 -18.002 1.00 92.81 106 LYS A N 1
ATOM 850 C CA . LYS A 1 106 ? -11.928 8.896 -17.112 1.00 92.81 106 LYS A CA 1
ATOM 851 C C . LYS A 1 106 ? -11.150 8.323 -15.922 1.00 92.81 106 LYS A C 1
ATOM 853 O O . LYS A 1 106 ? -9.932 8.215 -16.007 1.00 92.81 106 LYS A O 1
ATOM 858 N N . ASN A 1 107 ? -11.822 7.927 -14.843 1.00 93.19 107 ASN A N 1
ATOM 859 C CA . ASN A 1 107 ? -11.166 7.123 -13.806 1.00 93.19 107 ASN A CA 1
ATOM 860 C C . ASN A 1 107 ? -10.695 5.809 -14.449 1.00 93.19 107 ASN A C 1
ATOM 862 O O . ASN A 1 107 ? -11.505 5.122 -15.077 1.00 93.19 107 ASN A O 1
ATOM 866 N N . GLN A 1 108 ? -9.409 5.482 -14.341 1.00 94.31 108 GLN A N 1
ATOM 867 C CA . GLN A 1 108 ? -8.836 4.277 -14.950 1.00 94.31 108 GLN A CA 1
ATOM 868 C C . GLN A 1 108 ? -7.894 3.579 -13.984 1.00 94.31 108 GLN A C 1
ATOM 870 O O . GLN A 1 108 ? -7.171 4.224 -13.227 1.00 94.31 108 GLN A O 1
ATOM 875 N N . VAL A 1 109 ? -7.887 2.251 -14.055 1.00 95.56 109 VAL A N 1
ATOM 876 C CA . VAL A 1 109 ? -6.869 1.421 -13.421 1.00 95.56 109 VAL A CA 1
ATOM 877 C C . VAL A 1 109 ? -5.803 1.119 -14.462 1.00 95.56 109 VAL A C 1
ATOM 879 O O . VAL A 1 109 ? -6.107 0.606 -15.536 1.00 95.56 109 VAL A O 1
ATOM 882 N N . TRP A 1 110 ? -4.562 1.457 -14.136 1.00 95.69 110 TRP A N 1
ATOM 883 C CA . TRP A 1 110 ? -3.390 1.124 -14.928 1.00 95.69 110 TRP A CA 1
ATOM 884 C C . TRP A 1 110 ? -2.768 -0.158 -14.406 1.00 95.69 110 TRP A C 1
ATOM 886 O O . TRP A 1 110 ? -2.528 -0.284 -13.203 1.00 95.69 110 TRP A O 1
ATOM 896 N N . TYR A 1 111 ? -2.475 -1.086 -15.308 1.00 96.38 111 TYR A N 1
ATOM 897 C CA . TYR A 1 111 ? -1.801 -2.344 -15.013 1.00 96.38 111 TYR A CA 1
ATOM 898 C C . TYR A 1 111 ? -0.383 -2.283 -15.566 1.00 96.38 111 TYR A C 1
ATOM 900 O O . TYR A 1 111 ? -0.181 -1.975 -16.742 1.00 96.38 111 TYR A O 1
ATOM 908 N N . VAL A 1 112 ? 0.595 -2.569 -14.709 1.00 96.12 112 VAL A N 1
ATOM 909 C CA . VAL A 1 112 ? 2.017 -2.553 -15.059 1.00 96.12 112 VAL A CA 1
ATOM 910 C C . VAL A 1 112 ? 2.531 -3.977 -15.118 1.00 96.12 112 VAL A C 1
ATOM 912 O O . VAL A 1 112 ? 2.371 -4.765 -14.181 1.00 96.12 112 VAL A O 1
ATOM 915 N N . VAL A 1 113 ? 3.155 -4.296 -16.242 1.00 95.94 113 VAL A N 1
ATOM 916 C CA . VAL A 1 113 ? 3.587 -5.643 -16.594 1.00 95.94 113 VAL A CA 1
ATOM 917 C C . VAL A 1 113 ? 5.023 -5.579 -17.078 1.00 95.94 113 VAL A C 1
ATOM 919 O O . VAL A 1 113 ? 5.388 -4.672 -17.819 1.00 95.94 113 VAL A O 1
ATOM 922 N N . VAL A 1 114 ? 5.836 -6.556 -16.697 1.00 94.88 114 VAL A N 1
ATOM 923 C CA . VAL A 1 114 ? 7.181 -6.738 -17.249 1.00 94.88 114 VAL A CA 1
ATOM 924 C C . VAL A 1 114 ? 7.199 -7.971 -18.139 1.00 94.88 114 VAL A C 1
ATOM 926 O O . VAL A 1 114 ? 6.575 -8.986 -17.838 1.00 94.88 114 VAL A O 1
ATOM 929 N N . SER A 1 115 ? 7.876 -7.866 -19.277 1.00 94.25 115 SER A N 1
ATOM 930 C CA . SER A 1 115 ? 7.898 -8.908 -20.298 1.00 94.25 115 SER A CA 1
ATOM 931 C C . SER A 1 115 ? 9.225 -8.948 -21.051 1.00 94.25 115 SER A C 1
ATOM 933 O O . SER A 1 115 ? 9.896 -7.929 -21.218 1.00 94.25 115 SER A O 1
ATOM 935 N N . ASP A 1 116 ? 9.575 -10.133 -21.548 1.00 93.56 116 ASP A N 1
ATOM 936 C CA . ASP A 1 116 ? 10.597 -10.336 -22.574 1.00 93.56 116 ASP A CA 1
ATOM 937 C C . ASP A 1 116 ? 9.966 -11.048 -23.777 1.00 93.56 116 ASP A C 1
ATOM 939 O O . ASP A 1 116 ? 10.145 -12.247 -23.998 1.00 93.56 116 ASP A O 1
ATOM 943 N N . CYS A 1 117 ? 9.195 -10.303 -24.576 1.00 91.00 117 CYS A N 1
ATOM 944 C CA . CYS A 1 117 ? 8.493 -10.884 -25.724 1.00 91.00 117 CYS A CA 1
ATOM 945 C C . CYS A 1 117 ? 9.423 -11.381 -26.839 1.00 91.00 117 CYS A C 1
ATOM 947 O O . CYS A 1 117 ? 8.985 -12.141 -27.699 1.00 91.00 117 CYS A O 1
ATOM 949 N N . ALA A 1 118 ? 10.686 -10.945 -26.860 1.00 89.56 118 ALA A N 1
ATOM 950 C CA . ALA A 1 118 ? 11.669 -11.453 -27.811 1.00 89.56 118 ALA A CA 1
ATOM 951 C C . ALA A 1 118 ? 12.296 -12.776 -27.333 1.00 89.56 118 ALA A C 1
ATOM 953 O O . ALA A 1 118 ? 12.973 -13.449 -28.111 1.00 89.56 118 ALA A O 1
ATOM 954 N N . GLY A 1 119 ? 12.090 -13.139 -26.060 1.00 86.50 119 GLY A N 1
ATOM 955 C CA . GLY A 1 119 ? 12.680 -14.304 -25.409 1.00 86.50 119 GLY A CA 1
ATOM 956 C C . GLY A 1 119 ? 14.208 -14.264 -25.371 1.00 86.50 119 GLY A C 1
ATOM 957 O O . GLY A 1 119 ? 14.835 -15.305 -25.184 1.00 86.50 119 GLY A O 1
ATOM 958 N N . VAL A 1 120 ? 14.825 -13.100 -25.599 1.00 85.75 120 VAL A N 1
ATOM 959 C CA . VAL A 1 120 ? 16.283 -12.972 -25.744 1.00 85.75 120 VAL A CA 1
ATOM 960 C C . VAL A 1 120 ? 16.966 -13.286 -24.422 1.00 85.75 120 VAL A C 1
ATOM 962 O O . VAL A 1 120 ? 17.972 -13.993 -24.401 1.00 85.75 120 VAL A O 1
ATOM 965 N N . THR A 1 121 ? 16.398 -12.807 -23.320 1.00 83.75 121 THR A N 1
ATOM 966 C CA . THR A 1 121 ? 16.926 -12.990 -21.970 1.00 83.75 121 THR A CA 1
ATOM 967 C C . THR A 1 121 ? 16.855 -14.459 -21.571 1.00 83.75 121 THR A C 1
ATOM 969 O O . THR A 1 121 ? 17.867 -15.031 -21.169 1.00 83.75 121 THR A O 1
ATOM 972 N N . HIS A 1 122 ? 15.700 -15.099 -21.777 1.00 83.31 122 HIS A N 1
ATOM 973 C CA . HIS A 1 122 ? 15.511 -16.515 -21.458 1.00 83.31 122 HIS A CA 1
ATOM 974 C C . HIS A 1 122 ? 16.373 -17.440 -22.332 1.00 83.31 122 HIS A C 1
ATOM 976 O O . HIS A 1 122 ? 17.043 -18.333 -21.817 1.00 83.31 122 HIS A O 1
ATOM 982 N N . MET A 1 123 ? 16.378 -17.229 -23.655 1.00 85.56 123 MET A N 1
ATOM 983 C CA . MET A 1 123 ? 17.110 -18.096 -24.586 1.00 85.56 123 MET A CA 1
ATOM 984 C C . MET A 1 123 ? 18.625 -17.981 -24.419 1.00 85.56 123 MET A C 1
ATOM 986 O O . MET A 1 123 ? 19.328 -18.986 -24.516 1.00 85.56 123 MET A O 1
ATOM 990 N N . ALA A 1 124 ? 19.142 -16.772 -24.189 1.00 86.50 124 ALA A N 1
ATOM 991 C CA . ALA A 1 124 ? 20.577 -16.568 -24.035 1.00 86.50 124 ALA A CA 1
ATOM 992 C C . ALA A 1 124 ? 21.073 -16.934 -22.625 1.00 86.50 124 ALA A C 1
ATOM 994 O O . ALA A 1 124 ? 22.214 -17.378 -22.484 1.00 86.50 124 ALA A O 1
ATOM 995 N N . TYR A 1 125 ? 20.229 -16.789 -21.595 1.00 87.62 125 TYR A N 1
ATOM 996 C CA . TYR A 1 125 ? 20.620 -16.949 -20.192 1.00 87.62 125 TYR A CA 1
ATOM 997 C C . TYR A 1 125 ? 19.545 -17.700 -19.389 1.00 87.62 125 TYR A C 1
ATOM 999 O O . TYR A 1 125 ? 18.883 -17.118 -18.532 1.00 87.62 125 TYR A O 1
ATOM 1007 N N . PRO A 1 126 ? 19.402 -19.024 -19.578 1.00 84.38 126 PRO A N 1
ATOM 1008 C CA . PRO A 1 126 ? 18.381 -19.819 -18.884 1.00 84.38 126 PRO A CA 1
ATOM 1009 C C . PRO A 1 126 ? 18.586 -19.901 -17.361 1.00 84.38 126 PRO A C 1
ATOM 1011 O O . PRO A 1 126 ? 17.735 -20.419 -16.648 1.00 84.38 126 PRO A O 1
ATOM 1014 N N . GLN A 1 127 ? 19.730 -19.423 -16.865 1.00 86.19 127 GLN A N 1
ATOM 1015 C CA . GLN A 1 127 ? 20.151 -19.499 -15.462 1.00 86.19 127 GLN A CA 1
ATOM 1016 C C . GLN A 1 127 ? 20.182 -18.111 -14.809 1.00 86.19 127 GLN A C 1
ATOM 1018 O O . GLN A 1 127 ? 20.871 -17.914 -13.810 1.00 86.19 127 GLN A O 1
ATOM 1023 N N . LEU A 1 128 ? 19.508 -17.129 -15.420 1.00 85.31 128 LEU A N 1
ATOM 1024 C CA . LEU A 1 128 ? 19.467 -15.771 -14.898 1.00 85.31 128 LEU A CA 1
ATOM 1025 C C . LEU A 1 128 ? 18.727 -15.758 -13.544 1.00 85.31 128 LEU A C 1
ATOM 1027 O O . LEU A 1 128 ? 17.662 -16.374 -13.439 1.00 85.31 128 LEU A O 1
ATOM 1031 N N . PRO A 1 129 ? 19.274 -15.094 -12.509 1.00 86.44 129 PRO A N 1
ATOM 1032 C CA . PRO A 1 129 ? 18.624 -15.010 -11.204 1.00 86.44 129 PRO A CA 1
ATOM 1033 C C . PRO A 1 129 ? 17.352 -14.153 -11.256 1.00 86.44 129 PRO A C 1
ATOM 1035 O O . PRO A 1 129 ? 17.001 -13.578 -12.290 1.00 86.44 129 PRO A O 1
ATOM 1038 N N . TYR A 1 130 ? 16.655 -14.060 -10.122 1.00 90.88 130 TYR A N 1
ATOM 1039 C CA . TYR A 1 130 ? 15.459 -13.232 -10.013 1.00 90.88 130 TYR A CA 1
ATOM 1040 C C . TYR A 1 130 ? 15.770 -11.753 -10.270 1.00 90.88 130 TYR A C 1
ATOM 1042 O O . TYR A 1 130 ? 16.848 -11.248 -9.940 1.00 90.88 130 TYR A O 1
ATOM 1050 N N . ILE A 1 131 ? 14.797 -11.058 -10.850 1.00 91.50 131 ILE A N 1
ATOM 1051 C CA . ILE A 1 131 ? 14.845 -9.622 -11.101 1.00 91.50 131 ILE A CA 1
ATOM 1052 C C . ILE A 1 131 ? 13.986 -8.939 -10.052 1.00 91.50 131 ILE A C 1
ATOM 1054 O O . ILE A 1 131 ? 12.783 -9.175 -9.995 1.00 91.50 131 ILE A O 1
ATOM 1058 N N . ASP A 1 132 ? 14.608 -8.081 -9.254 1.00 93.94 132 ASP A N 1
ATOM 1059 C CA . ASP A 1 132 ? 13.923 -7.158 -8.366 1.00 93.94 132 ASP A CA 1
ATOM 1060 C C . ASP A 1 132 ? 13.446 -5.961 -9.192 1.00 93.94 132 ASP A C 1
ATOM 1062 O O . ASP A 1 132 ? 14.238 -5.186 -9.743 1.00 93.94 132 ASP A O 1
ATOM 1066 N N . VAL A 1 133 ? 12.130 -5.809 -9.282 1.00 93.94 133 VAL A N 1
ATOM 1067 C CA . VAL A 1 133 ? 11.499 -4.637 -9.892 1.00 93.94 133 VAL A CA 1
ATOM 1068 C C . VAL A 1 133 ? 11.095 -3.680 -8.797 1.00 93.94 133 VAL A C 1
ATOM 1070 O O . VAL A 1 133 ? 10.431 -4.105 -7.865 1.00 93.94 133 VAL A O 1
ATOM 1073 N N . GLU A 1 134 ? 11.431 -2.398 -8.925 1.00 94.06 134 GLU A N 1
ATOM 1074 C CA . GLU A 1 134 ? 10.909 -1.354 -8.054 1.00 94.06 134 GLU A CA 1
ATOM 1075 C C . GLU A 1 134 ? 10.113 -0.338 -8.865 1.00 94.06 134 GLU A C 1
ATOM 1077 O O . GLU A 1 134 ? 10.659 0.363 -9.717 1.00 94.06 134 GLU A O 1
ATOM 1082 N N . LEU A 1 135 ? 8.816 -0.264 -8.578 1.00 93.31 135 LEU A N 1
ATOM 1083 C CA . LEU A 1 135 ? 7.867 0.609 -9.258 1.00 93.31 135 LEU A CA 1
ATOM 1084 C C . LEU A 1 135 ? 7.393 1.718 -8.322 1.00 93.31 135 LEU A C 1
ATOM 1086 O O . LEU A 1 135 ? 7.079 1.462 -7.165 1.00 93.31 135 LEU A O 1
ATOM 1090 N N . HIS A 1 136 ? 7.344 2.942 -8.828 1.00 92.00 136 HIS A N 1
ATOM 1091 C CA . HIS A 1 136 ? 6.967 4.161 -8.124 1.00 92.00 136 HIS A CA 1
ATOM 1092 C C . HIS A 1 136 ? 5.853 4.841 -8.910 1.00 92.00 136 HIS A C 1
ATOM 1094 O O . HIS A 1 136 ? 6.050 5.175 -10.070 1.00 92.00 136 HIS A O 1
ATOM 1100 N N . MET A 1 137 ? 4.676 5.017 -8.320 1.00 93.38 137 MET A N 1
ATOM 1101 C CA . MET A 1 137 ? 3.493 5.505 -9.031 1.00 93.38 137 MET A CA 1
ATOM 1102 C C . MET A 1 137 ? 2.865 6.656 -8.264 1.00 93.38 137 MET A C 1
ATOM 1104 O O . MET A 1 137 ? 2.504 6.502 -7.103 1.00 93.38 137 MET A O 1
ATOM 1108 N N . LEU A 1 138 ? 2.743 7.801 -8.928 1.00 93.62 138 LEU A N 1
ATOM 1109 C CA . LEU A 1 138 ? 2.235 9.035 -8.352 1.00 93.62 138 LEU A CA 1
ATOM 1110 C C . LEU A 1 138 ? 1.006 9.511 -9.117 1.00 93.62 138 LEU A C 1
ATOM 1112 O O . LEU A 1 138 ? 0.982 9.536 -10.346 1.00 93.62 138 LEU A O 1
ATOM 1116 N N . ASN A 1 139 ? 0.015 9.957 -8.363 1.00 91.81 139 ASN A N 1
ATOM 1117 C CA . ASN A 1 139 ? -1.201 10.590 -8.831 1.00 91.81 139 ASN A CA 1
ATOM 1118 C C . ASN A 1 139 ? -1.174 12.071 -8.439 1.00 91.81 139 ASN A C 1
ATOM 1120 O O . ASN A 1 139 ? -1.367 12.410 -7.270 1.00 91.81 139 ASN A O 1
ATOM 1124 N N . SER A 1 140 ? -0.887 12.961 -9.391 1.00 90.00 140 SER A N 1
ATOM 1125 C CA . SER A 1 140 ? -0.711 14.401 -9.136 1.00 90.00 140 SER A CA 1
ATOM 1126 C C . SER A 1 140 ? 0.254 14.693 -7.969 1.00 90.00 140 SER A C 1
ATOM 1128 O O . SER A 1 140 ? 0.021 15.585 -7.154 1.00 90.00 140 SER A O 1
ATOM 1130 N N . GLY A 1 141 ? 1.324 13.897 -7.852 1.00 88.81 141 GLY A N 1
ATOM 1131 C CA . GLY A 1 141 ? 2.314 13.988 -6.771 1.00 88.81 141 GLY A CA 1
ATOM 1132 C C . GLY A 1 141 ? 1.959 13.252 -5.470 1.00 88.81 141 GLY A C 1
ATOM 1133 O O . GLY A 1 141 ? 2.758 13.283 -4.539 1.00 88.81 141 GLY A O 1
ATOM 1134 N N . SER A 1 142 ? 0.804 12.585 -5.386 1.00 89.19 142 SER A N 1
ATOM 1135 C CA . SER A 1 142 ? 0.428 11.732 -4.251 1.00 89.19 142 SER A CA 1
ATOM 1136 C C . SER A 1 142 ? 0.709 10.255 -4.527 1.00 89.19 142 SER A C 1
ATOM 1138 O O . SER A 1 142 ? 0.433 9.763 -5.614 1.00 89.19 142 SER A O 1
ATOM 1140 N N . GLU A 1 143 ? 1.192 9.535 -3.518 1.00 90.62 143 GLU A N 1
ATOM 1141 C CA . GLU A 1 143 ? 1.415 8.079 -3.546 1.00 90.62 143 GLU A CA 1
ATOM 1142 C C . GLU A 1 143 ? 0.112 7.258 -3.471 1.00 90.62 143 GLU A C 1
ATOM 1144 O O . GLU A 1 143 ? 0.119 6.040 -3.658 1.00 90.62 143 GLU A O 1
ATOM 1149 N N . PHE A 1 144 ? -1.024 7.903 -3.177 1.00 91.62 144 PHE A N 1
ATOM 1150 C CA . PHE A 1 144 ? -2.304 7.214 -3.052 1.00 91.62 144 PHE A CA 1
ATOM 1151 C C . PHE A 1 144 ? -2.900 6.851 -4.410 1.00 91.62 144 PHE A C 1
ATOM 1153 O O . PHE A 1 144 ? -3.130 7.708 -5.271 1.00 91.62 144 PHE A O 1
ATOM 1160 N N . SER A 1 145 ? -3.255 5.573 -4.542 1.00 93.44 145 SER A N 1
ATOM 1161 C CA . SER A 1 145 ? -4.143 5.111 -5.608 1.00 93.44 145 SER A CA 1
ATOM 1162 C C . SER A 1 145 ? -5.533 5.711 -5.406 1.00 93.44 145 SER A C 1
ATOM 1164 O O . SER A 1 145 ? -5.972 5.891 -4.271 1.00 93.44 145 SER A O 1
ATOM 1166 N N . HIS A 1 146 ? -6.275 5.966 -6.484 1.00 93.69 146 HIS A N 1
ATOM 1167 C CA . HIS A 1 146 ? -7.649 6.466 -6.408 1.00 93.69 146 HIS A CA 1
ATOM 1168 C C . HIS A 1 146 ? -8.567 5.583 -5.542 1.00 93.69 146 HIS A C 1
ATOM 1170 O O . HIS A 1 146 ? -9.439 6.102 -4.853 1.00 93.69 146 HIS A O 1
ATOM 1176 N N . GLU A 1 147 ? -8.328 4.268 -5.511 1.00 92.31 147 GLU A N 1
ATOM 1177 C CA . GLU A 1 147 ? -9.054 3.309 -4.656 1.00 92.31 147 GLU A CA 1
ATOM 1178 C C . GLU A 1 147 ? -8.875 3.588 -3.153 1.00 92.31 147 GLU A C 1
ATOM 1180 O O . GLU A 1 147 ? -9.734 3.242 -2.347 1.00 92.31 147 GLU A O 1
ATOM 1185 N N . GLU A 1 148 ? -7.764 4.220 -2.775 1.00 91.56 148 GLU A N 1
ATOM 1186 C CA . GLU A 1 148 ? -7.406 4.533 -1.389 1.00 91.56 148 GLU A CA 1
ATOM 1187 C C . GLU A 1 148 ? -7.889 5.942 -0.983 1.00 91.56 148 GLU A C 1
ATOM 1189 O O . GLU A 1 148 ? -7.827 6.316 0.195 1.00 91.56 148 GLU A O 1
ATOM 1194 N N . TYR A 1 149 ? -8.420 6.736 -1.925 1.00 90.25 149 TYR A N 1
ATOM 1195 C CA . TYR A 1 149 ? -8.973 8.052 -1.607 1.00 90.25 149 TYR A CA 1
ATOM 1196 C C . TYR A 1 149 ? -10.203 7.925 -0.708 1.00 90.25 149 TYR A C 1
ATOM 1198 O O . TYR A 1 149 ? -11.115 7.139 -0.942 1.00 90.25 149 TYR A O 1
ATOM 1206 N N . GLY A 1 150 ? -10.236 8.749 0.338 1.00 92.19 150 GLY A N 1
ATOM 1207 C CA . GLY A 1 150 ? -11.319 8.760 1.321 1.00 92.19 150 GLY A CA 1
ATOM 1208 C C . GLY A 1 150 ? -11.139 7.765 2.468 1.00 92.19 150 GLY A C 1
ATOM 1209 O O . GLY A 1 150 ? -11.764 7.958 3.510 1.00 92.19 150 GLY A O 1
ATOM 1210 N N . VAL A 1 151 ? -10.230 6.786 2.361 1.00 94.06 151 VAL A N 1
ATOM 1211 C CA . VAL A 1 151 ? -9.922 5.859 3.468 1.00 94.06 151 VAL A CA 1
ATOM 1212 C C . VAL A 1 151 ? -9.406 6.629 4.687 1.00 94.06 151 VAL A C 1
ATOM 1214 O O . VAL A 1 151 ? -9.878 6.425 5.803 1.00 94.06 151 VAL A O 1
ATOM 1217 N N . MET A 1 152 ? -8.513 7.604 4.481 1.00 94.31 152 MET A N 1
ATOM 1218 C CA . MET A 1 152 ? -8.037 8.478 5.561 1.00 94.31 152 MET A CA 1
ATOM 1219 C C . MET A 1 152 ? -9.180 9.281 6.205 1.00 94.31 152 MET A C 1
ATOM 1221 O O . MET A 1 152 ? -9.256 9.382 7.428 1.00 94.31 152 MET A O 1
ATOM 1225 N N . THR A 1 153 ? -10.095 9.830 5.399 1.00 96.06 153 THR A N 1
ATOM 1226 C CA . THR A 1 153 ? -11.266 10.567 5.898 1.00 96.06 153 THR A CA 1
ATOM 1227 C C . THR A 1 153 ? -12.177 9.666 6.727 1.00 96.06 153 THR A C 1
ATOM 1229 O O . THR A 1 153 ? -12.638 10.080 7.789 1.00 96.06 153 THR A O 1
ATOM 1232 N N . LEU A 1 154 ? -12.391 8.425 6.286 1.00 96.69 154 LEU A N 1
ATOM 1233 C CA . LEU A 1 154 ? -13.158 7.425 7.021 1.00 96.69 154 LEU A CA 1
ATOM 1234 C C . LEU A 1 154 ? -12.521 7.129 8.386 1.00 96.69 154 LEU A C 1
ATOM 1236 O O . LEU A 1 154 ? -13.221 7.188 9.395 1.00 96.69 154 LEU A O 1
ATOM 1240 N N . TYR A 1 155 ? -11.203 6.916 8.449 1.00 96.56 155 TYR A N 1
ATOM 1241 C CA . TYR A 1 155 ? -10.502 6.730 9.724 1.00 96.56 155 TYR A CA 1
ATOM 1242 C C . TYR A 1 155 ? -10.612 7.944 10.652 1.00 96.56 155 TYR A C 1
ATOM 1244 O O . TYR A 1 155 ? -10.788 7.769 11.855 1.00 96.56 155 TYR A O 1
ATOM 1252 N N . ILE A 1 156 ? -10.568 9.171 10.124 1.00 97.69 156 ILE A N 1
ATOM 1253 C CA . ILE A 1 156 ? -10.763 10.389 10.930 1.00 97.69 156 ILE A CA 1
ATOM 12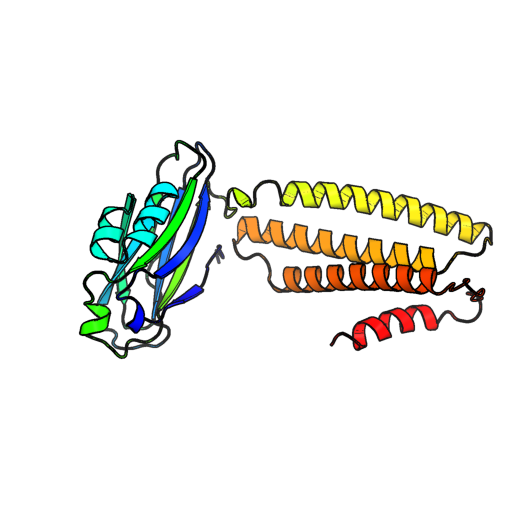54 C C . ILE A 1 156 ? -12.187 10.451 11.499 1.00 97.69 156 ILE A C 1
ATOM 1256 O O . ILE A 1 156 ? -12.367 10.771 12.674 1.00 97.69 156 ILE A O 1
ATOM 1260 N N . ILE A 1 157 ? -13.208 10.127 10.701 1.00 98.06 157 ILE A N 1
ATOM 1261 C CA . ILE A 1 157 ? -14.600 10.089 11.174 1.00 98.06 157 ILE A CA 1
ATOM 1262 C C . ILE A 1 157 ? -14.757 9.023 12.262 1.00 98.06 157 ILE A C 1
ATOM 1264 O O . ILE A 1 157 ? -15.310 9.312 13.324 1.00 98.06 157 ILE A O 1
ATOM 1268 N N . LEU A 1 158 ? -14.232 7.817 12.029 1.00 97.12 158 LEU A N 1
ATOM 1269 C CA . LEU A 1 158 ? -14.249 6.739 13.016 1.00 97.12 158 LEU A CA 1
ATOM 1270 C C . LEU A 1 158 ? -13.535 7.161 14.299 1.00 97.12 158 LEU A C 1
ATOM 1272 O O . LEU A 1 158 ? -14.101 7.012 15.376 1.00 97.12 158 LEU A O 1
ATOM 1276 N N . PHE A 1 159 ? -12.356 7.774 14.202 1.00 98.25 159 PHE A N 1
ATOM 1277 C CA . PHE A 1 159 ? -11.634 8.303 15.356 1.00 98.25 159 PHE A CA 1
ATOM 1278 C C . PHE A 1 159 ? -12.519 9.223 16.207 1.00 98.25 159 PHE A C 1
ATOM 1280 O O . PHE A 1 159 ? -12.641 9.014 17.412 1.00 98.25 159 PHE A O 1
ATOM 1287 N N . LEU A 1 160 ? -13.202 10.195 15.592 1.00 98.25 160 LEU A N 1
ATOM 1288 C CA . LEU A 1 160 ? -14.093 11.113 16.312 1.00 98.25 160 LEU A CA 1
ATOM 1289 C C . LEU A 1 160 ? -15.267 10.386 16.982 1.00 98.25 160 LEU A C 1
ATOM 1291 O O . LEU A 1 160 ? -15.605 10.687 18.129 1.00 98.25 160 LEU A O 1
ATOM 1295 N N . VAL A 1 161 ? -15.867 9.415 16.290 1.00 97.38 161 VAL A N 1
ATOM 1296 C CA . VAL A 1 161 ? -16.963 8.596 16.823 1.00 97.38 161 VAL A CA 1
ATOM 1297 C C . VAL A 1 161 ? -16.494 7.778 18.031 1.00 97.38 161 VAL A C 1
ATOM 1299 O O . VAL A 1 161 ? -17.126 7.830 19.087 1.00 97.38 161 VAL A O 1
ATOM 1302 N N . TYR A 1 162 ? -15.361 7.082 17.923 1.00 95.38 162 TYR A N 1
ATOM 1303 C CA . TYR A 1 162 ? -14.799 6.285 19.016 1.00 95.38 162 TYR A CA 1
ATOM 1304 C C . TYR A 1 162 ? -14.372 7.149 20.204 1.00 95.38 162 TYR A C 1
ATOM 1306 O O . TYR A 1 162 ? -14.645 6.781 21.345 1.00 95.38 162 TYR A O 1
ATOM 1314 N N . VAL A 1 163 ? -13.783 8.327 19.970 1.00 97.75 163 VAL A N 1
ATOM 1315 C CA . VAL A 1 163 ? -13.464 9.289 21.040 1.00 97.75 163 VAL A CA 1
ATOM 1316 C C . VAL A 1 163 ? -14.731 9.737 21.768 1.00 97.75 163 VAL A C 1
ATOM 1318 O O . VAL A 1 163 ? -14.748 9.766 22.998 1.00 97.75 163 VAL A O 1
ATOM 1321 N N . TYR A 1 164 ? -15.808 10.042 21.039 1.00 97.19 164 TYR A N 1
ATOM 1322 C CA . TYR A 1 164 ? -17.087 10.418 21.642 1.00 97.19 164 TYR A CA 1
ATOM 1323 C C . TYR A 1 164 ? -17.675 9.290 22.505 1.00 97.19 164 TYR A C 1
ATOM 1325 O O . TYR A 1 164 ? -18.054 9.520 23.660 1.00 97.19 164 TYR A O 1
ATOM 1333 N N . PHE A 1 165 ? -17.718 8.059 21.987 1.00 94.56 165 PHE A N 1
ATOM 1334 C CA . PHE A 1 165 ? -18.212 6.903 22.740 1.00 94.56 165 PHE A CA 1
ATOM 1335 C C . PHE A 1 165 ? -17.343 6.591 23.958 1.00 94.56 165 PHE A C 1
ATOM 1337 O O . PHE A 1 165 ? -17.876 6.352 25.044 1.00 94.56 165 PHE A O 1
ATOM 1344 N N . LEU A 1 166 ? -16.018 6.652 23.818 1.00 94.44 166 LEU A N 1
ATOM 1345 C CA . LEU A 1 166 ? -15.095 6.422 24.922 1.00 94.44 166 LEU A CA 1
ATOM 1346 C C . LEU A 1 166 ? -15.265 7.486 26.011 1.00 94.44 166 LEU A C 1
ATOM 1348 O O . LEU A 1 166 ? -15.378 7.134 27.183 1.00 94.44 166 LEU A O 1
ATOM 1352 N N . ALA A 1 167 ? -15.345 8.768 25.645 1.00 94.88 167 ALA A N 1
ATOM 1353 C CA . ALA A 1 167 ? -15.509 9.865 26.596 1.00 94.88 167 ALA A CA 1
ATOM 1354 C C . ALA A 1 167 ? -16.842 9.773 27.354 1.00 94.88 167 ALA A C 1
ATOM 1356 O O . ALA A 1 167 ? -16.869 9.865 28.582 1.00 94.88 167 ALA A O 1
ATOM 1357 N N . THR A 1 168 ? -17.947 9.544 26.640 1.00 95.25 168 THR A N 1
ATOM 1358 C CA . THR A 1 168 ? -19.283 9.448 27.251 1.00 95.25 168 THR A CA 1
ATOM 1359 C C . THR A 1 168 ? -19.435 8.208 28.130 1.00 95.25 168 THR A C 1
ATOM 1361 O O . THR A 1 168 ? -20.002 8.302 29.221 1.00 95.25 168 THR A O 1
ATOM 1364 N N . THR A 1 169 ? -18.901 7.060 27.706 1.00 91.12 169 THR A N 1
ATOM 1365 C CA . THR A 1 169 ? -18.958 5.812 28.485 1.00 91.12 169 THR A CA 1
ATOM 1366 C C . THR A 1 169 ? -18.046 5.884 29.706 1.00 91.12 169 THR A C 1
ATOM 1368 O O . THR A 1 169 ? -18.483 5.570 30.810 1.00 91.12 169 THR A O 1
ATOM 1371 N N . SER A 1 170 ? -16.822 6.399 29.550 1.00 90.25 170 SER A N 1
ATOM 1372 C CA . SER A 1 170 ? -15.894 6.594 30.674 1.00 90.25 170 SER A CA 1
ATOM 1373 C C . SER A 1 170 ? -16.459 7.571 31.703 1.00 90.25 170 SER A C 1
ATOM 1375 O O . SER A 1 170 ? -16.385 7.307 32.899 1.00 90.25 170 SER A O 1
ATOM 1377 N N . TYR A 1 171 ? -17.087 8.668 31.262 1.00 93.38 171 TYR A N 1
ATOM 1378 C CA . TYR A 1 171 ? -17.752 9.609 32.166 1.00 93.38 171 TYR A CA 1
ATOM 1379 C C . TYR A 1 171 ? -18.855 8.931 32.986 1.00 93.38 171 TYR A C 1
ATOM 1381 O O . TYR A 1 171 ? -18.897 9.091 34.204 1.00 93.38 171 TYR A O 1
ATOM 1389 N N . LYS A 1 172 ? -19.721 8.136 32.341 1.00 90.62 172 LYS A N 1
ATOM 1390 C CA . LYS A 1 172 ? -20.780 7.388 33.034 1.00 90.62 172 LYS A CA 1
ATOM 1391 C C . LYS A 1 172 ? -20.206 6.418 34.066 1.00 90.62 172 LYS A C 1
ATOM 1393 O O . LYS A 1 172 ? -20.672 6.421 35.199 1.00 90.62 172 LYS A O 1
ATOM 1398 N N . ILE A 1 173 ? -19.165 5.666 33.705 1.00 88.62 173 ILE A N 1
ATOM 1399 C CA . ILE A 1 173 ? -18.483 4.733 34.615 1.00 88.62 173 ILE A CA 1
ATOM 1400 C C . ILE A 1 173 ? -17.903 5.469 35.822 1.00 88.62 173 ILE A C 1
ATOM 1402 O O . ILE A 1 173 ? -18.115 5.045 36.952 1.00 88.62 173 ILE A O 1
ATOM 1406 N N . ILE A 1 174 ? -17.218 6.595 35.606 1.00 89.31 174 ILE A N 1
ATOM 1407 C CA . ILE A 1 174 ? -16.642 7.395 36.695 1.00 89.31 174 ILE A CA 1
ATOM 1408 C C . ILE A 1 174 ? -17.744 7.923 37.622 1.00 89.31 174 ILE A C 1
ATOM 1410 O O . ILE A 1 174 ? -17.604 7.864 38.841 1.00 89.31 174 ILE A O 1
ATOM 1414 N N . VAL A 1 175 ? -18.854 8.421 37.070 1.00 92.75 175 VAL A N 1
ATOM 1415 C CA . VAL A 1 175 ? -19.981 8.922 37.872 1.00 92.75 175 VAL A CA 1
ATOM 1416 C C . VAL A 1 175 ? -20.637 7.802 38.684 1.00 92.75 175 VAL A C 1
ATOM 1418 O O . VAL A 1 175 ? -20.905 8.010 39.866 1.00 92.75 175 VAL A O 1
ATOM 1421 N N . SER A 1 176 ? -20.863 6.627 38.092 1.00 88.50 176 SER A N 1
ATOM 1422 C CA . SER A 1 176 ? -21.392 5.450 38.799 1.00 88.50 176 SER A CA 1
ATOM 1423 C C . SER A 1 176 ? -20.433 4.961 39.889 1.00 88.50 176 SER A C 1
ATOM 1425 O O . SER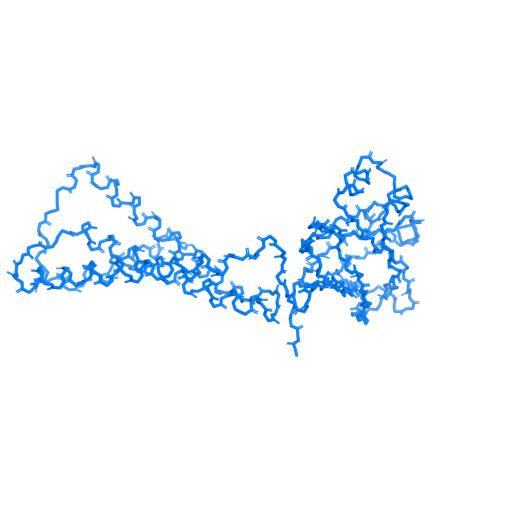 A 1 176 ? -20.854 4.762 41.027 1.00 88.50 176 SER A O 1
ATOM 1427 N N . ALA A 1 177 ? -19.126 4.905 39.603 1.00 84.38 177 ALA A N 1
ATOM 1428 C CA . ALA A 1 177 ? -18.101 4.568 40.594 1.00 84.38 177 ALA A CA 1
ATOM 1429 C C . ALA A 1 177 ? -18.136 5.520 41.801 1.00 84.38 177 ALA A C 1
ATOM 1431 O O . ALA A 1 177 ? -18.064 5.090 42.952 1.00 84.38 177 ALA A O 1
ATOM 1432 N N . LEU A 1 178 ? -18.281 6.828 41.554 1.00 89.38 178 LEU A N 1
ATOM 1433 C CA . LEU A 1 178 ? -18.361 7.840 42.612 1.00 89.38 178 LEU A CA 1
ATOM 1434 C C . LEU A 1 178 ? -19.639 7.727 43.453 1.00 89.38 178 LEU A C 1
ATOM 1436 O O . LEU A 1 178 ? -19.627 8.096 44.628 1.00 89.38 178 LEU A O 1
ATOM 1440 N N . ARG A 1 179 ? -20.729 7.211 42.877 1.00 92.69 179 ARG A N 1
ATOM 1441 C CA . ARG A 1 179 ? -21.991 6.951 43.587 1.00 92.69 179 ARG A CA 1
ATOM 1442 C C . ARG A 1 179 ? -21.978 5.661 44.404 1.00 92.69 179 ARG A C 1
ATOM 1444 O O . ARG A 1 179 ? -22.914 5.449 45.166 1.00 92.69 179 ARG A O 1
ATOM 1451 N N . ARG A 1 180 ? -20.890 4.881 44.332 1.00 83.00 180 ARG A N 1
ATOM 1452 C CA . ARG A 1 180 ? -20.779 3.524 44.894 1.00 83.00 180 ARG A CA 1
ATOM 1453 C C . ARG A 1 180 ? -21.795 2.555 44.286 1.00 83.00 180 ARG A C 1
ATOM 1455 O O . ARG A 1 180 ? -22.201 1.612 44.956 1.00 83.00 180 ARG A O 1
ATOM 1462 N N . ASP A 1 181 ? -22.182 2.800 43.037 1.00 77.62 181 ASP A N 1
ATOM 1463 C CA . ASP A 1 181 ? -22.930 1.823 42.260 1.00 77.62 181 ASP A CA 1
ATOM 1464 C C . ASP A 1 181 ? -21.955 0.722 41.812 1.00 77.62 181 ASP A C 1
ATOM 1466 O O . ASP A 1 181 ? -20.806 1.004 41.451 1.00 77.62 181 ASP A O 1
ATOM 1470 N N . GLU A 1 182 ? -22.404 -0.529 41.840 1.00 79.44 182 GLU A N 1
ATOM 1471 C CA . GLU A 1 182 ? -21.651 -1.659 41.298 1.00 79.44 182 GLU A CA 1
ATOM 1472 C C . GLU A 1 182 ? -21.498 -1.487 39.779 1.00 79.44 182 GLU A C 1
ATOM 1474 O O . GLU A 1 182 ? -22.449 -1.153 39.066 1.00 79.44 182 GLU A O 1
ATOM 1479 N N . ILE A 1 183 ? -20.273 -1.660 39.273 1.00 80.31 183 ILE A N 1
ATOM 1480 C CA . ILE A 1 183 ? -19.984 -1.572 37.840 1.00 80.31 183 ILE A CA 1
ATOM 1481 C C . ILE A 1 183 ? -19.914 -2.984 37.278 1.00 80.31 183 ILE A C 1
ATOM 1483 O O . ILE A 1 183 ? -19.056 -3.777 37.662 1.00 80.31 183 ILE A O 1
ATOM 1487 N N . GLU A 1 184 ? -20.771 -3.266 36.303 1.00 83.19 184 GLU A N 1
ATOM 1488 C CA . GLU A 1 184 ? -20.761 -4.525 35.572 1.00 83.19 184 GLU A CA 1
ATOM 1489 C C . GLU A 1 184 ? -19.417 -4.741 34.846 1.00 83.19 184 GLU A C 1
ATOM 1491 O O . GLU A 1 184 ? -19.014 -3.951 33.986 1.00 83.19 184 GLU A O 1
ATOM 1496 N N . ASN A 1 185 ? -18.737 -5.857 35.133 1.00 83.25 185 ASN A N 1
ATOM 1497 C CA . ASN A 1 185 ? -17.477 -6.247 34.484 1.00 83.25 185 ASN A CA 1
ATOM 1498 C C . ASN A 1 185 ? -17.573 -6.291 32.948 1.00 83.25 185 ASN A C 1
ATOM 1500 O O . ASN A 1 185 ? -16.603 -5.968 32.258 1.00 83.25 185 ASN A O 1
ATOM 1504 N N . ALA A 1 186 ? -18.743 -6.639 32.400 1.00 87.75 186 ALA A N 1
ATOM 1505 C CA . ALA A 1 186 ? -18.988 -6.620 30.959 1.00 87.75 186 ALA A CA 1
ATOM 1506 C C . ALA A 1 186 ? -18.810 -5.212 30.362 1.00 87.75 186 ALA A C 1
ATOM 1508 O O . ALA A 1 186 ? -18.201 -5.062 29.303 1.00 87.75 186 ALA A O 1
ATOM 1509 N N . ILE A 1 187 ? -19.259 -4.167 31.068 1.00 89.12 187 ILE A N 1
ATOM 1510 C CA . ILE A 1 187 ? -19.103 -2.771 30.638 1.00 89.12 187 ILE A CA 1
ATOM 1511 C C . ILE A 1 187 ? -17.621 -2.379 30.629 1.00 89.12 187 ILE A C 1
ATOM 1513 O O . ILE A 1 187 ? -17.161 -1.741 29.680 1.00 89.12 187 ILE A O 1
ATOM 1517 N N . VAL A 1 188 ? -16.856 -2.792 31.644 1.00 88.44 188 VAL A N 1
ATOM 1518 C CA . VAL A 1 188 ? -15.404 -2.547 31.708 1.00 88.44 188 VAL A CA 1
ATOM 1519 C C . VAL A 1 188 ? -14.688 -3.213 30.530 1.00 88.44 188 VAL A C 1
ATOM 1521 O O . VAL A 1 188 ? -13.866 -2.573 29.872 1.00 88.44 188 VAL A O 1
ATOM 1524 N N . GLY A 1 189 ? -15.044 -4.461 30.212 1.00 90.50 189 GLY A N 1
ATOM 1525 C CA . GLY A 1 189 ? -14.524 -5.171 29.043 1.00 90.50 189 GLY A CA 1
ATOM 1526 C C . GLY A 1 189 ? -14.854 -4.465 27.721 1.00 90.50 189 GLY A C 1
ATOM 1527 O O . GLY A 1 189 ? -13.981 -4.319 26.866 1.00 90.50 189 GLY A O 1
ATOM 1528 N N . CYS A 1 190 ? -16.077 -3.950 27.570 1.00 92.31 190 CYS A N 1
ATOM 1529 C CA . CYS A 1 190 ? -16.470 -3.171 26.394 1.00 92.31 190 CYS A CA 1
ATOM 1530 C C . CYS A 1 190 ? -15.657 -1.876 26.261 1.00 92.31 190 CYS A C 1
ATOM 1532 O O . CYS A 1 190 ? -15.212 -1.545 25.164 1.00 92.31 190 CYS A O 1
ATOM 1534 N N . VAL A 1 191 ? -15.412 -1.150 27.358 1.00 93.06 191 VAL A N 1
ATOM 1535 C CA . VAL A 1 191 ? -14.567 0.058 27.325 1.00 93.06 191 VAL A CA 1
ATOM 1536 C C . VAL A 1 191 ? -13.126 -0.273 26.967 1.00 93.06 191 VAL A C 1
ATOM 1538 O O . VAL A 1 191 ? -12.513 0.457 26.189 1.00 93.06 191 VAL A O 1
ATOM 1541 N N . PHE A 1 192 ? -12.597 -1.384 27.476 1.00 93.62 192 PHE A N 1
ATOM 1542 C CA . PHE A 1 192 ? -11.274 -1.863 27.096 1.00 93.62 192 PHE A CA 1
ATOM 1543 C C . PHE A 1 192 ? -11.187 -2.179 25.594 1.00 93.62 192 PHE A C 1
ATOM 1545 O O . PHE A 1 192 ? -10.244 -1.743 24.936 1.00 93.62 192 PHE A O 1
ATOM 1552 N N . ALA A 1 193 ? -12.193 -2.850 25.026 1.00 95.94 193 ALA A N 1
ATOM 1553 C CA . ALA A 1 193 ? -12.254 -3.108 23.588 1.00 95.94 193 ALA A CA 1
ATOM 1554 C C . ALA A 1 193 ? -12.325 -1.805 22.767 1.00 95.94 193 ALA A C 1
ATOM 1556 O O . ALA A 1 193 ? -11.548 -1.627 21.832 1.00 95.94 193 ALA A O 1
ATOM 1557 N N . ILE A 1 194 ? -13.178 -0.850 23.163 1.00 95.75 194 ILE A N 1
ATOM 1558 C CA . ILE A 1 194 ? -13.272 0.481 22.528 1.00 95.75 194 ILE A CA 1
ATOM 1559 C C . ILE A 1 194 ? -11.923 1.210 22.579 1.00 95.75 194 ILE A C 1
ATOM 1561 O O . ILE A 1 194 ? -11.536 1.861 21.610 1.00 95.75 194 ILE A O 1
ATOM 1565 N N . TYR A 1 195 ? -11.198 1.108 23.694 1.00 96.94 195 TYR A N 1
ATOM 1566 C CA . TYR A 1 195 ? -9.872 1.702 23.836 1.00 96.94 195 TYR A CA 1
ATOM 1567 C C . TYR A 1 195 ? -8.847 1.065 22.886 1.00 96.94 195 TYR A C 1
ATOM 1569 O O . TYR A 1 195 ? -8.112 1.790 22.216 1.00 96.94 195 TYR A O 1
ATOM 1577 N N . MET A 1 196 ? -8.824 -0.268 22.774 1.00 96.94 196 MET A N 1
ATOM 1578 C CA . MET A 1 196 ? -7.953 -0.976 21.825 1.00 96.94 196 MET A CA 1
ATOM 1579 C C . MET A 1 196 ? -8.267 -0.607 20.372 1.00 96.94 196 MET A C 1
ATOM 1581 O O . MET A 1 196 ? -7.350 -0.346 19.593 1.00 96.94 196 MET A O 1
ATOM 1585 N N . GLU A 1 197 ? -9.549 -0.500 20.025 1.00 97.94 197 GLU A N 1
ATOM 1586 C CA . GLU A 1 197 ? -9.989 -0.066 18.697 1.00 97.94 197 GLU A CA 1
ATOM 1587 C C . GLU A 1 197 ? -9.559 1.376 18.393 1.00 97.94 197 GLU A C 1
ATOM 1589 O O . GLU A 1 197 ? -9.085 1.683 17.299 1.00 97.94 197 GLU A O 1
ATOM 1594 N N . LEU A 1 198 ? -9.646 2.272 19.381 1.00 98.06 198 LEU A N 1
ATOM 1595 C CA . LEU A 1 198 ? -9.171 3.644 19.232 1.00 98.06 198 LEU A CA 1
ATOM 1596 C C . LEU A 1 198 ? -7.657 3.690 18.974 1.00 98.06 198 LEU A C 1
ATOM 1598 O O . LEU A 1 198 ? -7.207 4.446 18.111 1.00 98.06 198 LEU A O 1
ATOM 1602 N N . LEU A 1 199 ? -6.869 2.874 19.682 1.00 98.00 199 LEU A N 1
ATOM 1603 C CA . LEU A 1 199 ? -5.429 2.761 19.440 1.00 98.00 199 LEU A CA 1
ATOM 1604 C C . LEU A 1 199 ? -5.123 2.199 18.043 1.00 98.00 199 LEU A C 1
ATOM 1606 O O . LEU A 1 199 ? -4.213 2.706 17.384 1.00 98.00 199 LEU A O 1
ATOM 1610 N N . HIS A 1 200 ? -5.892 1.210 17.573 1.00 97.94 200 HIS A N 1
ATOM 1611 C CA . HIS A 1 200 ? -5.811 0.705 16.199 1.00 97.94 200 HIS A CA 1
ATOM 1612 C C . HIS A 1 200 ? -6.015 1.838 15.182 1.00 97.94 200 HIS A C 1
ATOM 1614 O O . HIS A 1 200 ? -5.161 2.050 14.320 1.00 97.94 200 HIS A O 1
ATOM 1620 N N . ILE A 1 201 ? -7.096 2.614 15.325 1.00 98.25 201 ILE A N 1
ATOM 1621 C CA . ILE A 1 201 ? -7.421 3.724 14.419 1.00 98.25 201 ILE A CA 1
ATOM 1622 C C . ILE A 1 201 ? -6.305 4.775 14.416 1.00 98.25 201 ILE A C 1
ATOM 1624 O O . ILE A 1 201 ? -5.902 5.242 13.352 1.00 98.25 201 ILE A O 1
ATOM 1628 N N . VAL A 1 202 ? -5.766 5.138 15.584 1.00 98.31 202 VAL A N 1
ATOM 1629 C CA . VAL A 1 202 ? -4.653 6.098 15.677 1.00 98.31 202 VAL A CA 1
ATOM 1630 C C . VAL A 1 202 ? -3.408 5.570 14.961 1.00 98.31 202 VAL A C 1
ATOM 1632 O O . VAL A 1 202 ? -2.795 6.306 14.187 1.00 98.31 202 VAL A O 1
ATOM 1635 N N . ALA A 1 203 ? -3.046 4.303 15.178 1.00 98.06 203 ALA A N 1
ATOM 1636 C CA . ALA A 1 203 ? -1.908 3.683 14.504 1.00 98.06 203 ALA A CA 1
ATOM 1637 C C . ALA A 1 203 ? -2.091 3.662 12.976 1.00 98.06 203 ALA A C 1
ATOM 1639 O O . ALA A 1 203 ? -1.154 4.012 12.255 1.00 98.06 203 ALA A O 1
ATOM 1640 N N . GLN A 1 204 ? -3.299 3.353 12.490 1.00 97.69 204 GLN A N 1
ATOM 1641 C CA . GLN A 1 204 ? -3.638 3.385 11.064 1.00 97.69 204 GLN A CA 1
ATOM 1642 C C . GLN A 1 204 ? -3.588 4.800 10.475 1.00 97.69 204 GLN A C 1
ATOM 1644 O O . GLN A 1 204 ? -3.010 4.999 9.410 1.00 97.69 204 GLN A O 1
ATOM 1649 N N . ILE A 1 205 ? -4.096 5.821 11.175 1.00 97.62 205 ILE A N 1
ATOM 1650 C CA . ILE A 1 205 ? -3.989 7.218 10.718 1.00 97.62 205 ILE A CA 1
ATOM 1651 C C . ILE A 1 205 ? -2.518 7.629 10.574 1.00 97.62 205 ILE A C 1
ATOM 1653 O O . ILE A 1 205 ? -2.144 8.219 9.561 1.00 97.62 205 ILE A O 1
ATOM 1657 N N . ILE A 1 206 ? -1.669 7.302 11.555 1.00 97.50 206 ILE A N 1
ATOM 1658 C CA . ILE A 1 206 ? -0.233 7.610 11.485 1.00 97.50 206 ILE A CA 1
ATOM 1659 C C . ILE A 1 206 ? 0.419 6.847 10.325 1.00 97.50 206 ILE A C 1
ATOM 1661 O O . ILE A 1 206 ? 1.182 7.443 9.563 1.00 97.50 206 ILE A O 1
ATOM 1665 N N . HIS A 1 207 ? 0.102 5.560 10.158 1.00 96.00 207 HIS A N 1
ATOM 1666 C CA . HIS A 1 207 ? 0.583 4.758 9.034 1.00 96.00 207 HIS A CA 1
ATOM 1667 C C . HIS A 1 207 ? 0.200 5.393 7.690 1.00 96.00 207 HIS A C 1
ATOM 1669 O O . HIS A 1 207 ? 1.075 5.571 6.847 1.00 96.00 207 HIS A O 1
ATOM 1675 N N . MET A 1 208 ? -1.056 5.814 7.519 1.00 94.38 208 MET A N 1
ATOM 1676 C CA . MET A 1 208 ? -1.561 6.453 6.299 1.00 94.38 208 MET A CA 1
ATOM 1677 C C . MET A 1 208 ? -0.911 7.815 6.030 1.00 94.38 208 MET A C 1
ATOM 1679 O O . MET A 1 208 ? -0.602 8.132 4.884 1.00 94.38 208 MET A O 1
ATOM 1683 N N . ILE A 1 209 ? -0.644 8.620 7.065 1.00 94.56 209 ILE A N 1
ATOM 1684 C CA . ILE A 1 209 ? 0.103 9.880 6.909 1.00 94.56 209 ILE A CA 1
ATOM 1685 C C . ILE A 1 209 ? 1.518 9.595 6.401 1.00 94.56 209 ILE A C 1
ATOM 1687 O O . ILE A 1 209 ? 1.968 10.242 5.456 1.00 94.56 209 ILE A O 1
ATOM 1691 N N . LEU A 1 210 ? 2.210 8.613 6.984 1.00 93.94 210 LEU A N 1
ATOM 1692 C CA . LEU A 1 210 ? 3.540 8.218 6.519 1.00 93.94 210 LEU A CA 1
ATOM 1693 C C . LEU A 1 210 ? 3.478 7.663 5.094 1.00 93.94 210 LEU A C 1
ATOM 1695 O O . LEU A 1 210 ? 4.274 8.077 4.257 1.00 93.94 210 LEU A O 1
ATOM 1699 N N . TYR A 1 211 ? 2.491 6.813 4.802 1.00 91.50 211 TYR A N 1
ATOM 1700 C CA . TYR A 1 211 ? 2.244 6.244 3.479 1.00 91.50 211 TYR A CA 1
ATOM 1701 C C . TYR A 1 211 ? 2.006 7.331 2.428 1.00 91.50 211 TYR A C 1
ATOM 1703 O O . TYR A 1 211 ? 2.556 7.254 1.340 1.00 91.50 211 TYR A O 1
ATOM 1711 N N . SER A 1 212 ? 1.288 8.405 2.761 1.00 89.62 212 SER A N 1
ATOM 1712 C CA . SER A 1 212 ? 1.064 9.518 1.829 1.00 89.62 212 SER A CA 1
ATOM 1713 C C . SER A 1 212 ? 2.354 10.192 1.347 1.00 89.62 212 SER A C 1
ATOM 1715 O O . SER A 1 212 ? 2.400 10.719 0.238 1.00 89.62 212 SER A O 1
ATOM 1717 N N . GLN A 1 213 ? 3.392 10.182 2.188 1.00 88.69 213 GLN A N 1
ATOM 1718 C CA . GLN A 1 213 ? 4.684 10.808 1.915 1.00 88.69 213 GLN A CA 1
ATOM 1719 C C . GLN A 1 213 ? 5.683 9.822 1.323 1.00 88.69 213 GLN A C 1
ATOM 1721 O O . GLN A 1 213 ?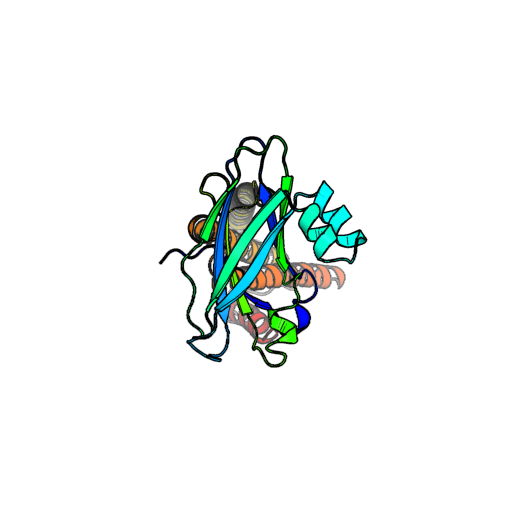 6.619 10.240 0.643 1.00 88.69 213 GLN A O 1
ATOM 1726 N N . ASN A 1 214 ? 5.538 8.542 1.679 1.00 87.31 214 ASN A N 1
ATOM 1727 C CA . ASN A 1 214 ? 6.572 7.546 1.485 1.00 87.31 214 ASN A CA 1
ATOM 1728 C C . ASN A 1 214 ? 6.124 6.275 0.731 1.00 87.31 214 ASN A C 1
ATOM 1730 O O . ASN A 1 214 ? 6.898 5.322 0.668 1.00 87.31 214 ASN A O 1
ATOM 1734 N N . GLY A 1 215 ? 4.857 6.182 0.325 1.00 86.56 215 GLY A N 1
ATOM 1735 C CA . GLY A 1 215 ? 4.178 5.061 -0.341 1.00 86.56 215 GLY A CA 1
ATOM 1736 C C . GLY A 1 215 ? 4.302 3.651 0.268 1.00 86.56 215 GLY A C 1
ATOM 1737 O O . GLY A 1 215 ? 3.779 2.703 -0.306 1.00 86.56 215 GLY A O 1
ATOM 1738 N N . LYS A 1 216 ? 4.975 3.462 1.412 1.00 86.81 216 LYS A N 1
ATOM 1739 C CA . LYS A 1 216 ? 5.084 2.169 2.133 1.00 86.81 216 LYS A CA 1
ATOM 1740 C C . LYS A 1 216 ? 4.423 2.190 3.505 1.00 86.81 216 LYS A C 1
ATOM 1742 O O . LYS A 1 216 ? 4.141 1.142 4.075 1.00 86.81 216 LYS A O 1
ATOM 1747 N N . GLY A 1 217 ? 4.249 3.378 4.071 1.00 90.19 217 GLY A N 1
ATOM 1748 C CA . GLY A 1 217 ? 3.935 3.592 5.473 1.00 90.19 217 GLY A CA 1
ATOM 1749 C C . GLY A 1 217 ? 5.056 3.103 6.388 1.00 90.19 217 GLY A C 1
ATOM 1750 O O . GLY A 1 217 ? 6.239 3.117 6.034 1.00 90.19 217 GLY A O 1
ATOM 1751 N N . PHE A 1 218 ? 4.680 2.690 7.594 1.00 94.12 218 PHE A N 1
ATOM 1752 C CA . PHE A 1 218 ? 5.574 2.032 8.541 1.00 94.12 218 PHE A CA 1
ATOM 1753 C C . PHE A 1 218 ? 4.991 0.668 8.906 1.00 94.12 218 PHE A C 1
ATOM 1755 O O . PHE A 1 218 ? 3.929 0.592 9.524 1.00 94.12 218 PHE A O 1
ATOM 1762 N N . PHE A 1 219 ? 5.693 -0.399 8.513 1.00 93.12 219 PHE A N 1
ATOM 1763 C CA . PHE A 1 219 ? 5.232 -1.784 8.656 1.00 93.12 219 PHE A CA 1
ATOM 1764 C C . PHE A 1 219 ? 4.878 -2.153 10.103 1.00 93.12 219 PHE A C 1
ATOM 1766 O O . PHE A 1 219 ? 3.864 -2.796 10.350 1.00 93.12 219 PHE A O 1
ATOM 1773 N N . LEU A 1 220 ? 5.673 -1.697 11.079 1.00 94.75 220 LEU A N 1
ATOM 1774 C CA . LEU A 1 220 ? 5.400 -1.989 12.488 1.00 94.75 220 LEU A CA 1
ATOM 1775 C C . LEU A 1 220 ? 4.094 -1.357 12.981 1.00 94.75 220 LEU A C 1
ATOM 1777 O O . LEU A 1 220 ? 3.407 -1.977 13.784 1.00 94.75 220 LEU A O 1
ATOM 1781 N N . LEU A 1 221 ? 3.727 -0.160 12.507 1.00 96.00 221 LEU A N 1
ATOM 1782 C CA . LEU A 1 221 ? 2.443 0.449 12.877 1.00 96.00 221 LEU A CA 1
ATOM 1783 C C . LEU A 1 221 ? 1.264 -0.327 12.302 1.00 96.00 221 LEU A C 1
ATOM 1785 O O . LEU A 1 221 ? 0.274 -0.509 13.004 1.00 96.00 221 LEU A O 1
ATOM 1789 N N . ASP A 1 222 ? 1.388 -0.813 11.069 1.00 95.38 222 ASP A N 1
ATOM 1790 C CA . ASP A 1 222 ? 0.348 -1.625 10.440 1.00 95.38 222 ASP A CA 1
ATOM 1791 C C . ASP A 1 222 ? 0.150 -2.952 11.192 1.00 95.38 222 ASP A C 1
ATOM 1793 O O . ASP A 1 222 ? -0.963 -3.278 11.615 1.00 95.38 222 ASP A O 1
ATOM 1797 N N . LEU A 1 223 ? 1.251 -3.644 11.509 1.00 96.31 223 LEU A N 1
ATOM 1798 C CA . LEU A 1 223 ? 1.231 -4.866 12.315 1.00 96.31 223 LEU A CA 1
ATOM 1799 C C . LEU A 1 223 ? 0.613 -4.635 13.703 1.00 96.31 223 LEU A C 1
ATOM 1801 O O . LEU A 1 223 ? -0.290 -5.366 14.105 1.00 96.31 223 LEU A O 1
ATOM 1805 N N . ILE A 1 224 ? 1.070 -3.608 14.431 1.00 96.94 224 ILE A N 1
ATOM 1806 C CA . ILE A 1 224 ? 0.540 -3.267 15.761 1.00 96.94 224 ILE A CA 1
ATOM 1807 C C . ILE A 1 224 ? -0.952 -2.958 15.673 1.00 96.94 224 ILE A C 1
ATOM 1809 O O . ILE A 1 224 ? -1.730 -3.451 16.488 1.00 96.94 224 ILE A O 1
ATOM 1813 N N . SER A 1 225 ? -1.366 -2.170 14.681 1.00 97.31 225 SER A N 1
ATOM 1814 C CA . SER A 1 225 ? -2.773 -1.830 14.507 1.00 97.31 225 SER A CA 1
ATOM 1815 C C . SER A 1 225 ? -3.624 -3.081 14.265 1.00 97.31 225 SER A C 1
ATOM 1817 O O . SER A 1 225 ? -4.685 -3.212 14.870 1.00 97.31 225 SER A O 1
ATOM 1819 N N . THR A 1 226 ? -3.145 -4.030 13.458 1.00 97.31 226 THR A N 1
ATOM 1820 C CA . THR A 1 226 ? -3.846 -5.284 13.163 1.00 97.31 226 THR A CA 1
ATOM 1821 C C . THR A 1 226 ? -4.005 -6.125 14.429 1.00 97.31 226 THR A C 1
ATOM 1823 O O . THR A 1 226 ? -5.094 -6.616 14.723 1.00 97.31 226 THR A O 1
ATOM 1826 N N . VAL A 1 227 ? -2.949 -6.229 15.241 1.00 97.56 227 VAL A N 1
ATOM 1827 C CA . VAL A 1 227 ? -2.991 -6.938 16.529 1.00 97.56 227 VAL A CA 1
ATOM 1828 C C . VAL A 1 227 ? -3.972 -6.275 17.502 1.00 97.56 227 VAL A C 1
ATOM 1830 O O . VAL A 1 227 ? -4.738 -6.972 18.168 1.00 97.56 227 VAL A O 1
ATOM 1833 N N . LEU A 1 228 ? -3.993 -4.941 17.589 1.00 97.38 228 LEU A N 1
ATOM 1834 C CA . LEU A 1 228 ? -4.939 -4.202 18.437 1.00 97.38 228 LEU A CA 1
ATOM 1835 C C . LEU A 1 228 ? -6.396 -4.449 18.017 1.00 97.38 228 LEU A C 1
ATOM 1837 O O . LEU A 1 228 ? -7.244 -4.711 18.871 1.00 97.38 228 LEU A O 1
ATOM 1841 N N . GLN A 1 229 ? -6.668 -4.440 16.711 1.00 97.75 229 GLN A N 1
ATOM 1842 C CA . GLN A 1 229 ? -7.990 -4.727 16.155 1.00 97.75 229 GLN A CA 1
ATOM 1843 C C . GLN A 1 229 ? -8.434 -6.166 16.453 1.00 97.75 229 GLN A C 1
ATOM 1845 O O . GLN A 1 229 ? -9.556 -6.393 16.904 1.00 97.75 229 GLN A O 1
ATOM 1850 N N . MET A 1 230 ? -7.549 -7.149 16.258 1.00 97.88 230 MET A N 1
ATOM 1851 C CA . MET A 1 230 ? -7.841 -8.548 16.590 1.00 97.88 230 MET A CA 1
ATOM 1852 C C . MET A 1 230 ? -8.152 -8.715 18.082 1.00 97.88 230 MET A C 1
ATOM 1854 O O . MET A 1 230 ? -9.133 -9.367 18.436 1.00 97.88 230 MET A O 1
ATOM 1858 N N . ASN A 1 231 ? -7.377 -8.078 18.965 1.00 96.12 231 ASN A N 1
ATOM 1859 C CA . ASN A 1 231 ? -7.623 -8.114 20.410 1.00 96.12 231 ASN A CA 1
ATOM 1860 C C . ASN A 1 231 ? -8.964 -7.475 20.800 1.00 96.12 231 ASN A C 1
ATOM 1862 O O . ASN A 1 231 ? -9.684 -8.021 21.639 1.00 96.12 231 ASN A O 1
ATOM 1866 N N . SER A 1 232 ? -9.323 -6.349 20.179 1.00 97.31 232 SER A N 1
ATOM 1867 C CA . SER A 1 232 ? -10.632 -5.701 20.337 1.00 97.31 232 SER A CA 1
ATOM 1868 C C . SER A 1 232 ? -11.770 -6.664 19.964 1.00 97.31 232 SER A C 1
ATOM 1870 O O . SER A 1 232 ? -12.667 -6.915 20.773 1.00 97.31 232 SER A O 1
ATOM 1872 N N . GLN A 1 233 ? -11.681 -7.311 18.798 1.00 97.69 233 GLN A N 1
ATOM 1873 C CA . GLN A 1 233 ? -12.683 -8.273 18.327 1.00 97.69 233 GLN A CA 1
ATOM 1874 C C . GLN A 1 233 ? -12.794 -9.506 19.232 1.00 97.69 233 GLN A C 1
ATOM 1876 O O . GLN A 1 233 ? -13.903 -9.892 19.604 1.00 97.69 233 GLN A O 1
ATOM 1881 N N . ILE A 1 234 ? -11.662 -10.097 19.632 1.00 96.88 234 ILE A N 1
ATOM 1882 C CA . ILE A 1 234 ? -11.627 -11.245 20.552 1.00 96.88 234 ILE A CA 1
ATOM 1883 C C . ILE A 1 234 ? -12.274 -10.874 21.889 1.00 96.88 234 ILE A C 1
ATOM 1885 O O . ILE A 1 234 ? -13.066 -11.652 22.420 1.00 96.88 234 ILE A O 1
ATOM 1889 N N . THR A 1 235 ? -11.994 -9.676 22.409 1.00 94.25 235 THR A N 1
ATOM 1890 C CA . THR A 1 235 ? -12.585 -9.187 23.662 1.00 94.25 235 THR A CA 1
ATOM 1891 C C . THR A 1 235 ? -14.107 -9.097 23.555 1.00 94.25 235 THR A C 1
ATOM 1893 O O . THR A 1 235 ? -14.810 -9.623 24.415 1.00 94.25 235 THR A O 1
ATOM 1896 N N . ILE A 1 236 ? -14.634 -8.486 22.488 1.00 95.69 236 ILE A N 1
ATOM 1897 C CA . ILE A 1 236 ? -16.085 -8.358 22.282 1.00 95.69 236 ILE A CA 1
ATOM 1898 C C . ILE A 1 236 ? -16.753 -9.727 22.133 1.00 95.69 236 ILE A C 1
ATOM 1900 O O . ILE A 1 236 ? -17.765 -9.987 22.782 1.00 95.69 236 ILE A O 1
ATOM 1904 N N . VAL A 1 237 ? -16.182 -10.624 21.326 1.00 97.19 237 VAL A N 1
ATOM 1905 C CA . VAL A 1 237 ? -16.708 -11.988 21.162 1.00 97.19 237 VAL A CA 1
ATOM 1906 C C . VAL A 1 237 ? -16.688 -12.740 22.494 1.00 97.19 237 VAL A C 1
ATOM 1908 O O . VAL A 1 237 ? -17.676 -13.382 22.845 1.00 97.19 237 VAL A O 1
ATOM 1911 N N . GLY A 1 238 ? -15.610 -12.613 23.271 1.00 93.50 238 GLY A N 1
ATOM 1912 C CA . GLY A 1 238 ? -15.504 -13.194 24.607 1.00 93.50 238 GLY A CA 1
ATOM 1913 C C . GLY A 1 238 ? -16.602 -12.698 25.549 1.00 93.50 238 GLY A C 1
ATOM 1914 O O . GLY A 1 238 ? -17.267 -13.508 26.189 1.00 93.50 238 GLY A O 1
ATOM 1915 N N . ILE A 1 239 ? -16.858 -11.386 25.580 1.00 92.38 239 ILE A N 1
ATOM 1916 C CA . ILE A 1 239 ? -17.938 -10.795 26.385 1.00 92.38 239 ILE A CA 1
ATOM 1917 C C . ILE A 1 239 ? -19.303 -11.344 25.957 1.00 92.38 239 ILE A C 1
ATOM 1919 O O . ILE A 1 239 ? -20.087 -11.753 26.810 1.00 92.38 239 ILE A O 1
ATOM 1923 N N . LEU A 1 240 ? -19.582 -11.413 24.652 1.00 93.25 240 LEU A N 1
ATOM 1924 C CA . LEU A 1 240 ? -20.848 -11.945 24.134 1.00 93.25 240 LEU A CA 1
ATOM 1925 C C . LEU A 1 240 ? -21.060 -13.416 24.511 1.00 93.25 240 LEU A C 1
ATOM 1927 O O . LEU A 1 240 ? -22.168 -13.800 24.882 1.00 93.25 240 LEU A O 1
ATOM 1931 N N . ILE A 1 241 ? -20.005 -14.231 24.453 1.00 92.56 241 ILE A N 1
ATOM 1932 C CA . ILE A 1 241 ? -20.050 -15.638 24.869 1.00 92.56 241 ILE A CA 1
ATOM 1933 C C . ILE A 1 241 ? -20.355 -15.747 26.364 1.00 92.56 241 ILE A C 1
ATOM 1935 O O . ILE A 1 241 ? -21.198 -16.548 26.764 1.00 92.56 241 ILE A O 1
ATOM 1939 N N . LEU A 1 242 ? -19.699 -14.937 27.193 1.00 89.31 242 LEU A N 1
ATOM 1940 C CA . LEU A 1 242 ? -19.920 -14.968 28.635 1.00 89.31 242 LEU A CA 1
ATOM 1941 C C . LEU A 1 242 ? -21.351 -14.540 28.992 1.00 89.31 242 LEU A C 1
ATOM 1943 O O . LEU A 1 242 ? -21.996 -15.199 29.805 1.00 89.31 242 LEU A O 1
ATOM 1947 N N . ILE A 1 243 ? -21.886 -13.516 28.319 1.00 88.50 243 ILE A N 1
ATOM 1948 C CA . ILE A 1 243 ? -23.297 -13.120 28.444 1.00 88.50 243 ILE A CA 1
ATOM 1949 C C . ILE A 1 243 ? -24.220 -14.288 28.058 1.00 88.50 243 ILE A C 1
ATOM 1951 O O . ILE A 1 243 ? -25.176 -14.581 28.773 1.00 88.50 243 ILE A O 1
ATOM 1955 N N . ALA A 1 244 ? -23.925 -14.994 26.962 1.00 90.56 244 ALA A N 1
ATOM 1956 C CA . ALA A 1 244 ? -24.733 -16.123 26.499 1.00 90.56 244 ALA A CA 1
ATOM 1957 C C . ALA A 1 244 ? -24.732 -17.317 27.471 1.00 90.56 244 ALA A C 1
ATOM 1959 O O . ALA A 1 244 ? -25.743 -18.008 27.585 1.00 90.56 244 ALA A O 1
ATOM 1960 N N . PHE A 1 245 ? -23.636 -17.545 28.201 1.00 91.06 245 P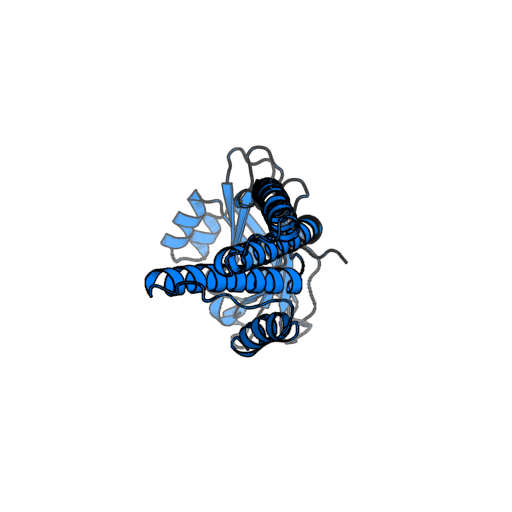HE A N 1
ATOM 1961 C CA . PHE A 1 245 ? -23.561 -18.576 29.243 1.00 91.06 245 PHE A CA 1
ATOM 1962 C C . PHE A 1 245 ? -24.262 -18.193 30.548 1.00 91.06 245 PHE A C 1
ATOM 1964 O O . PHE A 1 245 ? -24.211 -18.957 31.512 1.00 91.06 245 PHE A O 1
ATOM 1971 N N . GLY A 1 246 ? -24.927 -17.037 30.587 1.00 84.44 246 GLY A N 1
ATOM 1972 C CA . GLY A 1 246 ? -25.541 -16.540 31.806 1.00 84.44 246 GLY A CA 1
ATOM 1973 C C . GLY A 1 246 ? -24.484 -16.238 32.855 1.00 84.44 246 GLY A C 1
ATOM 1974 O O . GLY A 1 246 ? -24.707 -16.521 34.030 1.00 84.44 246 GLY A O 1
ATOM 1975 N N . TRP A 1 247 ? -23.320 -15.714 32.441 1.00 76.31 247 TRP A N 1
ATOM 1976 C CA . TRP A 1 247 ? -22.383 -15.116 33.382 1.00 76.31 247 TRP A CA 1
ATOM 1977 C C . TRP A 1 247 ? -23.070 -13.914 34.032 1.00 76.31 247 TRP A C 1
ATOM 1979 O O . TRP A 1 247 ? -22.975 -12.781 33.565 1.00 76.31 247 TRP A O 1
ATOM 1989 N N . GLU A 1 248 ? -23.816 -14.197 35.098 1.00 60.59 248 GLU A N 1
ATOM 1990 C CA . GLU A 1 248 ? -24.234 -13.213 36.075 1.00 60.59 248 GLU A CA 1
ATOM 1991 C C . GLU A 1 248 ? -22.960 -12.746 36.771 1.00 60.59 248 GLU A C 1
ATOM 1993 O O . GLU A 1 248 ? -22.142 -13.538 37.252 1.00 60.59 248 GLU A O 1
ATOM 1998 N N . ILE A 1 249 ? -22.736 -11.442 36.711 1.00 52.06 249 ILE A N 1
ATOM 1999 C CA . ILE A 1 249 ? -21.519 -10.798 37.174 1.00 52.06 249 ILE A CA 1
ATOM 2000 C C . ILE A 1 249 ? -21.544 -10.866 38.700 1.00 52.06 249 ILE A C 1
ATOM 2002 O O . ILE A 1 249 ? -22.169 -10.041 39.351 1.00 52.06 249 ILE A O 1
ATOM 2006 N N . ILE A 1 250 ? -20.913 -11.892 39.270 1.00 54.66 250 ILE A N 1
ATOM 2007 C CA . ILE A 1 250 ? -20.718 -11.995 40.717 1.00 54.66 250 ILE A CA 1
ATOM 2008 C C . ILE A 1 250 ? -19.801 -10.840 41.131 1.00 54.66 250 ILE A C 1
ATOM 2010 O O . ILE A 1 250 ? -18.714 -10.691 40.562 1.00 54.66 250 ILE A O 1
ATOM 2014 N N . ASP A 1 251 ? -20.254 -10.039 42.095 1.00 51.75 251 ASP A N 1
ATOM 2015 C CA . ASP A 1 251 ? -19.569 -8.845 42.589 1.00 51.75 251 ASP A CA 1
ATOM 2016 C C . ASP A 1 251 ? -18.105 -9.122 42.923 1.00 51.75 251 ASP A C 1
ATOM 2018 O O . ASP A 1 251 ? -17.765 -9.855 43.857 1.00 51.75 251 ASP A O 1
ATOM 2022 N N . VAL A 1 252 ? -17.212 -8.511 42.148 1.00 54.44 252 VAL A N 1
ATOM 2023 C CA . VAL A 1 252 ? -15.789 -8.483 42.468 1.00 54.44 252 VAL A CA 1
ATOM 2024 C C . VAL A 1 252 ? -15.566 -7.236 43.312 1.00 54.44 252 VAL A C 1
ATOM 2026 O O . VAL A 1 252 ? -15.624 -6.118 42.809 1.00 54.44 252 VAL A O 1
ATOM 2029 N N . ASP A 1 253 ? -15.333 -7.415 44.611 1.00 56.66 253 ASP A N 1
ATOM 2030 C CA . ASP A 1 253 ? -15.053 -6.310 45.529 1.00 56.66 253 ASP A CA 1
ATOM 2031 C C . ASP A 1 253 ? -13.686 -5.675 45.193 1.00 56.66 253 ASP A C 1
ATOM 2033 O O . ASP A 1 253 ? -12.619 -6.111 45.641 1.00 56.66 253 ASP A O 1
ATOM 2037 N N . PHE A 1 254 ? -13.716 -4.627 44.362 1.00 53.53 254 PHE A N 1
ATOM 2038 C CA . PHE A 1 254 ? -12.537 -3.914 43.853 1.00 53.53 254 PHE A CA 1
ATOM 2039 C C . PHE A 1 254 ? -11.661 -3.297 44.953 1.00 53.53 254 PHE A C 1
ATOM 2041 O O . PHE A 1 254 ? -10.529 -2.896 44.686 1.00 53.53 254 PHE A O 1
ATOM 2048 N N . THR A 1 255 ? -12.135 -3.226 46.200 1.00 57.56 255 THR A N 1
ATOM 2049 C CA . THR A 1 255 ? -11.341 -2.685 47.310 1.00 57.56 255 THR A CA 1
ATOM 2050 C C . THR A 1 255 ? -10.272 -3.647 47.834 1.00 57.56 255 THR A C 1
ATOM 2052 O O . THR A 1 255 ? -9.331 -3.195 48.492 1.00 57.56 255 THR A O 1
ATOM 2055 N N . LYS A 1 256 ? -10.353 -4.950 47.521 1.00 53.97 256 LYS A N 1
ATOM 2056 C CA . LYS A 1 256 ? -9.394 -5.960 48.009 1.00 53.97 256 LYS A CA 1
ATOM 2057 C C . LYS A 1 256 ? -8.378 -6.449 46.978 1.00 53.97 256 LYS A C 1
ATOM 2059 O O . LYS A 1 256 ? -7.261 -6.777 47.372 1.00 53.97 256 LYS A O 1
ATOM 2064 N N . ASP A 1 257 ? -8.704 -6.428 45.686 1.00 51.88 257 ASP A N 1
ATOM 2065 C CA . ASP A 1 257 ? -7.960 -7.189 44.671 1.00 51.88 257 ASP A CA 1
ATOM 2066 C C . ASP A 1 257 ? -7.504 -6.361 43.450 1.00 51.88 257 ASP A C 1
ATOM 2068 O O . ASP A 1 257 ? -7.673 -6.741 42.293 1.00 51.88 257 ASP A O 1
ATOM 2072 N N . ASN A 1 258 ? -6.782 -5.261 43.695 1.00 49.66 258 ASN A N 1
ATOM 2073 C CA . ASN A 1 258 ? -6.130 -4.433 42.656 1.00 49.66 258 ASN A CA 1
ATOM 2074 C C . ASN A 1 258 ? -5.098 -5.177 41.772 1.00 49.66 258 ASN A C 1
ATOM 2076 O O . ASN A 1 258 ? -4.533 -4.593 40.848 1.00 49.66 258 ASN A O 1
ATOM 2080 N N . LYS A 1 259 ? -4.806 -6.454 42.044 1.00 51.72 259 LYS A N 1
ATOM 2081 C CA . LYS A 1 259 ? -3.803 -7.247 41.312 1.00 51.72 259 LYS A CA 1
ATOM 2082 C C . LYS A 1 259 ? -4.368 -7.971 40.086 1.00 51.72 259 LYS A C 1
ATOM 2084 O O . LYS A 1 259 ? -3.602 -8.290 39.180 1.00 51.72 259 LYS A O 1
ATOM 2089 N N . PHE A 1 260 ? -5.680 -8.205 40.017 1.00 49.44 260 PHE A N 1
ATOM 2090 C CA . PHE A 1 260 ? -6.269 -9.025 38.950 1.00 49.44 260 PHE A CA 1
ATOM 2091 C C . PHE A 1 260 ? -6.516 -8.270 37.637 1.00 49.44 260 PHE A C 1
ATOM 2093 O O . PHE A 1 260 ? -6.461 -8.884 36.572 1.00 49.44 260 PHE A O 1
ATOM 2100 N N . MET A 1 261 ? -6.667 -6.941 37.674 1.00 49.62 261 MET A N 1
ATOM 2101 C CA . MET A 1 261 ? -6.866 -6.132 36.460 1.00 49.62 261 MET A CA 1
ATOM 2102 C C . MET A 1 261 ? -5.622 -6.111 35.552 1.00 49.62 261 MET A C 1
ATOM 2104 O O . MET A 1 261 ? -5.745 -6.113 34.330 1.00 49.62 261 MET A O 1
ATOM 2108 N N . PHE A 1 262 ? -4.419 -6.184 36.134 1.00 51.06 262 PHE A N 1
ATOM 2109 C CA . PHE A 1 262 ? -3.172 -6.328 35.371 1.00 51.06 262 PHE A CA 1
ATOM 2110 C C . PHE A 1 262 ? -2.932 -7.765 34.884 1.00 51.06 262 PHE A C 1
ATOM 2112 O O . PHE A 1 262 ? -2.322 -7.959 33.834 1.00 51.06 262 PHE A O 1
ATOM 2119 N N . LEU A 1 263 ? -3.429 -8.775 35.608 1.00 45.34 263 LEU A N 1
ATOM 2120 C CA . LEU A 1 263 ? -3.232 -10.180 35.243 1.00 45.34 263 LEU A CA 1
ATOM 2121 C C . LEU A 1 263 ? -4.142 -10.617 34.085 1.00 45.34 263 LEU A C 1
ATOM 2123 O O . LEU A 1 263 ? -3.690 -11.345 33.207 1.00 45.34 263 LEU A O 1
ATOM 2127 N N . GLY A 1 264 ? -5.392 -10.138 34.042 1.00 45.47 264 GLY A N 1
ATOM 2128 C CA . GLY A 1 264 ? -6.316 -10.421 32.936 1.00 45.47 264 GLY A CA 1
ATOM 2129 C C . GLY A 1 264 ? -5.825 -9.861 31.597 1.00 45.47 264 GLY A C 1
ATOM 2130 O O . GLY A 1 264 ? -5.863 -10.559 30.586 1.00 45.47 264 GLY A O 1
ATOM 2131 N N . GLY A 1 265 ? -5.261 -8.647 31.606 1.00 47.25 265 GLY A N 1
ATOM 2132 C CA . GLY A 1 265 ? -4.605 -8.067 30.429 1.00 47.25 265 GLY A CA 1
ATOM 2133 C C . GLY A 1 265 ? -3.328 -8.811 30.020 1.00 47.25 265 GLY A C 1
ATOM 2134 O O . GLY A 1 265 ? -3.071 -8.979 28.833 1.00 47.25 265 GLY A O 1
ATOM 2135 N N . ALA A 1 266 ? -2.549 -9.317 30.983 1.00 44.53 266 ALA A N 1
ATOM 2136 C CA . ALA A 1 266 ? -1.320 -10.059 30.697 1.00 44.53 266 ALA A CA 1
ATOM 2137 C C . ALA A 1 266 ? -1.581 -11.469 30.136 1.00 44.53 266 ALA A C 1
ATOM 2139 O O . ALA A 1 266 ? -0.859 -11.911 29.248 1.00 44.53 266 ALA A O 1
ATOM 2140 N N . ILE A 1 267 ? -2.613 -12.176 30.609 1.00 47.59 267 ILE A N 1
ATOM 2141 C CA . ILE A 1 267 ? -2.902 -13.550 30.165 1.00 47.59 267 ILE A CA 1
ATOM 2142 C C . ILE A 1 267 ? -3.421 -13.577 28.721 1.00 47.59 267 ILE A C 1
ATOM 2144 O O . ILE A 1 267 ? -3.050 -14.475 27.970 1.00 47.59 267 ILE A O 1
ATOM 2148 N N . ILE A 1 268 ? -4.197 -12.575 28.295 1.00 51.41 268 ILE A N 1
ATOM 2149 C CA . ILE A 1 268 ? -4.646 -12.477 26.896 1.00 51.41 268 ILE A CA 1
ATOM 2150 C C . ILE A 1 268 ? -3.458 -12.177 25.969 1.00 51.41 268 ILE A C 1
ATOM 2152 O O . ILE A 1 268 ? -3.344 -12.799 24.920 1.00 51.41 268 ILE A O 1
ATOM 2156 N N . VAL A 1 269 ? -2.511 -11.331 26.393 1.00 48.03 269 VAL A N 1
ATOM 2157 C CA . VAL A 1 269 ? -1.292 -11.029 25.618 1.00 48.03 269 VAL A CA 1
ATOM 2158 C C . VAL A 1 269 ? -0.347 -12.235 25.510 1.00 48.03 269 VAL A C 1
ATOM 2160 O O . VAL A 1 269 ? 0.324 -12.391 24.494 1.00 48.03 269 VAL A O 1
ATOM 2163 N N . PHE A 1 270 ? -0.301 -13.113 26.518 1.00 42.59 270 PHE A N 1
ATOM 2164 C CA . PHE A 1 270 ? 0.569 -14.295 26.501 1.00 42.59 270 PHE A CA 1
ATOM 2165 C C . PHE A 1 270 ? -0.019 -15.514 25.783 1.00 42.59 270 PHE A C 1
ATOM 2167 O O . PHE A 1 270 ? 0.745 -16.406 25.429 1.00 42.59 270 PHE A O 1
ATOM 2174 N N . HIS A 1 271 ? -1.334 -15.574 25.552 1.00 39.81 271 HIS A N 1
ATOM 2175 C CA . HIS A 1 271 ? -1.947 -16.723 24.874 1.00 39.81 271 HIS A CA 1
ATOM 2176 C C . HIS A 1 271 ? -2.040 -16.576 23.344 1.00 39.81 271 HIS A C 1
ATOM 2178 O O . HIS A 1 271 ? -2.425 -17.532 22.671 1.00 39.81 271 HIS A O 1
ATOM 2184 N N . THR A 1 272 ? -1.676 -15.408 22.804 1.00 40.69 272 THR A N 1
ATOM 2185 C CA . THR A 1 272 ? -1.685 -15.086 21.363 1.00 40.69 272 THR A CA 1
ATOM 2186 C C . THR A 1 272 ? -0.292 -14.913 20.736 1.00 40.69 272 THR A C 1
ATOM 2188 O O . THR A 1 272 ? -0.200 -14.437 19.606 1.00 40.69 272 THR A O 1
ATOM 2191 N N . CYS A 1 273 ? 0.775 -15.309 21.433 1.00 38.38 273 CYS A N 1
ATOM 2192 C CA . CYS A 1 273 ? 2.124 -15.488 20.879 1.00 38.38 273 CYS A CA 1
ATOM 2193 C C . CYS A 1 273 ? 2.484 -16.976 20.892 1.00 38.38 273 CYS A C 1
ATOM 2195 O O . CYS A 1 273 ? 3.152 -17.421 19.933 1.00 38.38 273 CYS A O 1
#